Protein AF-A0A239C4S8-F1 (afdb_monomer)

pLDDT: mean 75.93, std 10.47, range [55.5, 95.19]

Organism: NCBI:txid1137994

Radius of gyration: 38.94 Å; Cα contacts (8 Å, |Δi|>4): 117; chains: 1; bounding box: 96×51×131 Å

Sequence (220 aa):
MLALIVWLLLRLFAGTQRHGPEITLSLVFVAAAVVLIMVVATLTIVLKRLGLVNEDEAMGLPRGSIRAVIALMLILLFFIAAVFLFNTTRRVPPTVDELRTLERIDAARLATIPTERIQRSVAVTGADGTTLYDVTLLPDPLENQAADDLAKQLVTVLGTLVTAVAAFYFGANSVSGALKSQAELRQQEKKSDKEHELKKEHELKARSVLGGDAAKQPLP

Secondary structure (DSSP, 8-state):
-HHHHHHHHHHHHHHGGGS-HHHHHHHHHHHHHHHHHHHHHHHHHHHHHTT---TTSGGGPPTTHHHHHHHHHHHHHHHHHHHHHHHHHSPPPPPGGGSEEEEEE-HHHHTTS-GGGEEEEEEEE-TTS-EEEEEEEPPPTHHHHHHHHHHHHHHHHHHHHHHHHHHHHHHHHHHHHHHHHHHHHHHHHHHHHHHHHHHHHHHHHHHHHHHTSTT-----

Structure (mmCIF, N/CA/C/O backbone):
data_AF-A0A239C4S8-F1
#
_entry.id   AF-A0A239C4S8-F1
#
loop_
_atom_site.group_PDB
_atom_site.id
_atom_site.type_symbol
_atom_site.label_atom_id
_atom_site.label_alt_id
_atom_site.label_comp_id
_atom_site.label_asym_id
_atom_site.label_entity_id
_atom_site.label_seq_id
_atom_site.pdbx_PDB_ins_code
_atom_site.Cartn_x
_atom_site.Cartn_y
_atom_site.Cartn_z
_atom_site.occupancy
_atom_site.B_iso_or_equiv
_atom_site.auth_seq_id
_atom_site.auth_comp_id
_atom_site.auth_asym_id
_atom_site.auth_atom_id
_atom_site.pdbx_PDB_model_num
ATOM 1 N N . MET A 1 1 ? 3.181 -26.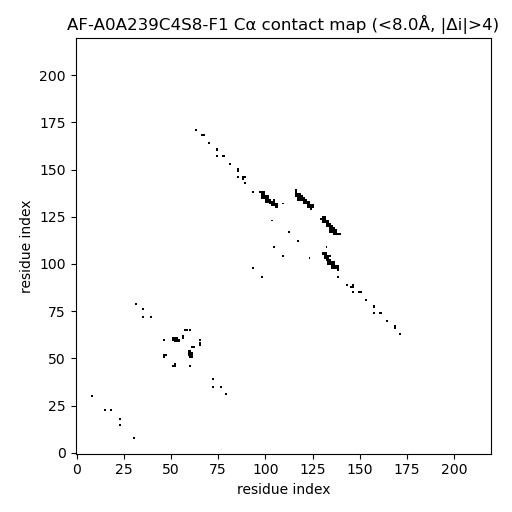519 11.907 1.00 62.12 1 MET A N 1
ATOM 2 C CA . MET A 1 1 ? 2.351 -26.104 10.753 1.00 62.12 1 MET A CA 1
ATOM 3 C C . MET A 1 1 ? 3.005 -24.959 9.977 1.00 62.12 1 MET A C 1
ATOM 5 O O . MET A 1 1 ? 3.371 -25.189 8.836 1.00 62.12 1 MET A O 1
ATOM 9 N N . LEU A 1 2 ? 3.270 -23.798 10.597 1.00 58.34 2 LEU A N 1
ATOM 10 C CA . LEU A 1 2 ? 3.948 -22.642 9.970 1.00 58.34 2 LEU A CA 1
ATOM 11 C C . LEU A 1 2 ? 5.269 -22.984 9.258 1.00 58.34 2 LEU A C 1
ATOM 13 O O . LEU A 1 2 ? 5.435 -22.643 8.098 1.00 58.34 2 LEU A O 1
ATOM 17 N N . ALA A 1 3 ? 6.167 -23.734 9.904 1.00 71.69 3 ALA A N 1
ATOM 18 C CA . ALA A 1 3 ? 7.443 -24.128 9.296 1.00 71.69 3 ALA A CA 1
ATOM 19 C C . ALA A 1 3 ? 7.278 -25.013 8.043 1.00 71.69 3 ALA A C 1
ATOM 21 O O . ALA A 1 3 ? 8.022 -24.872 7.082 1.00 71.69 3 ALA A O 1
ATOM 22 N N . LEU A 1 4 ? 6.268 -25.887 8.030 1.00 73.50 4 LEU A N 1
ATOM 23 C CA . LEU A 1 4 ? 5.986 -26.801 6.918 1.00 73.50 4 LEU A CA 1
ATOM 24 C C . LEU A 1 4 ? 5.387 -26.050 5.720 1.00 73.50 4 LEU A C 1
ATOM 26 O O . LEU A 1 4 ? 5.688 -26.358 4.573 1.00 73.50 4 LEU A O 1
ATOM 30 N N . ILE A 1 5 ? 4.602 -25.011 5.999 1.00 66.00 5 ILE A N 1
ATOM 31 C CA . ILE A 1 5 ? 4.034 -24.102 5.001 1.00 66.00 5 ILE A CA 1
ATOM 32 C C . ILE A 1 5 ? 5.108 -23.174 4.425 1.00 66.00 5 ILE A C 1
ATOM 34 O O . ILE A 1 5 ? 5.183 -23.015 3.212 1.00 66.00 5 ILE A O 1
ATOM 38 N N . VAL A 1 6 ? 5.949 -22.576 5.274 1.00 72.25 6 VAL A N 1
ATOM 39 C CA . VAL A 1 6 ? 7.076 -21.735 4.836 1.00 72.25 6 VAL A CA 1
ATOM 40 C C . VAL A 1 6 ? 8.030 -22.554 3.971 1.00 72.25 6 VAL A C 1
ATOM 42 O O . VAL A 1 6 ? 8.456 -22.099 2.914 1.00 72.25 6 VAL A O 1
ATOM 45 N N . TRP A 1 7 ? 8.294 -23.800 4.364 1.00 82.38 7 TRP A N 1
ATOM 46 C CA . TRP A 1 7 ? 9.069 -24.738 3.562 1.00 82.38 7 TRP A CA 1
ATOM 47 C C . TRP A 1 7 ? 8.396 -25.063 2.219 1.00 82.38 7 TRP A C 1
ATOM 49 O O . TRP A 1 7 ? 9.068 -25.058 1.190 1.00 82.38 7 TRP A O 1
ATOM 59 N N . LEU A 1 8 ? 7.075 -25.279 2.194 1.00 75.81 8 LEU A N 1
ATOM 60 C CA . LEU A 1 8 ? 6.311 -25.512 0.961 1.00 75.81 8 LEU A CA 1
ATOM 61 C C . LEU A 1 8 ? 6.370 -24.304 0.009 1.00 75.81 8 LEU A C 1
ATOM 63 O O . LEU A 1 8 ? 6.569 -24.484 -1.190 1.00 75.81 8 LEU A O 1
ATOM 67 N N . LEU A 1 9 ? 6.245 -23.086 0.542 1.00 67.56 9 LEU A N 1
ATOM 68 C CA . LEU A 1 9 ? 6.342 -21.838 -0.221 1.00 67.56 9 LEU A CA 1
ATOM 69 C C . LEU A 1 9 ? 7.737 -21.633 -0.806 1.00 67.56 9 LEU A C 1
ATOM 71 O O . LEU A 1 9 ? 7.859 -21.359 -1.996 1.00 67.56 9 LEU A O 1
ATOM 75 N N . LEU A 1 10 ? 8.784 -21.829 -0.002 1.00 76.31 10 LEU A N 1
ATOM 76 C CA . LEU A 1 10 ? 10.170 -21.751 -0.470 1.00 76.31 10 LEU A CA 1
ATOM 77 C C . LEU A 1 10 ? 10.458 -22.809 -1.541 1.00 76.31 10 LEU A C 1
ATOM 79 O O . LEU A 1 10 ? 11.132 -22.521 -2.528 1.00 76.31 10 LEU A O 1
ATOM 83 N N . ARG A 1 11 ? 9.904 -24.017 -1.392 1.00 79.94 11 ARG A N 1
ATOM 84 C CA . ARG A 1 11 ? 10.043 -25.098 -2.375 1.00 79.94 11 ARG A CA 1
ATOM 85 C C . ARG A 1 11 ? 9.315 -24.796 -3.687 1.00 79.94 11 ARG A C 1
ATOM 87 O O . ARG A 1 11 ? 9.863 -25.084 -4.748 1.00 79.94 11 ARG A O 1
ATOM 94 N N . LEU A 1 12 ? 8.120 -24.206 -3.629 1.00 69.88 12 LEU A N 1
ATOM 95 C CA . LEU A 1 12 ? 7.385 -23.738 -4.810 1.00 69.88 12 LEU A CA 1
ATOM 96 C C . LEU A 1 12 ? 8.157 -22.633 -5.540 1.00 69.88 12 LEU A C 1
ATOM 98 O O . LEU A 1 12 ? 8.326 -22.718 -6.752 1.00 69.88 12 LEU A O 1
ATOM 102 N N . PHE A 1 13 ? 8.703 -21.663 -4.800 1.00 67.56 13 PHE A N 1
ATOM 103 C CA . PHE A 1 13 ? 9.497 -20.563 -5.360 1.00 67.56 13 PHE A CA 1
ATOM 104 C C . PHE A 1 13 ? 10.814 -21.044 -5.993 1.00 67.56 13 PHE A C 1
ATOM 106 O O . PHE A 1 13 ? 11.231 -20.549 -7.041 1.00 67.56 13 PHE A O 1
ATOM 113 N N . ALA A 1 14 ? 11.458 -22.048 -5.391 1.00 70.75 14 ALA A N 1
ATOM 114 C CA . ALA A 1 14 ? 12.673 -22.659 -5.925 1.00 70.75 14 ALA A CA 1
ATOM 115 C C . ALA A 1 14 ? 12.423 -23.484 -7.206 1.00 70.75 14 ALA A C 1
ATOM 117 O O . ALA A 1 14 ? 13.313 -23.594 -8.047 1.00 70.75 14 ALA A O 1
ATOM 118 N N . GLY A 1 15 ? 11.218 -24.040 -7.386 1.00 66.38 15 GLY A N 1
ATOM 119 C CA . GLY A 1 15 ? 10.843 -24.825 -8.571 1.00 66.38 15 GLY A CA 1
ATOM 120 C C . GLY A 1 15 ? 10.552 -23.998 -9.831 1.00 66.38 15 GLY A C 1
ATOM 121 O O . GLY A 1 15 ? 10.533 -24.544 -10.934 1.00 66.38 15 GLY A O 1
ATOM 122 N N . THR A 1 16 ? 10.354 -22.684 -9.695 1.00 62.03 16 THR A N 1
ATOM 123 C CA . THR A 1 16 ? 9.919 -21.793 -10.787 1.00 62.03 16 THR A CA 1
ATOM 124 C C . THR A 1 16 ? 10.985 -21.460 -11.830 1.00 62.03 16 THR A C 1
ATOM 126 O O . THR A 1 16 ? 10.650 -20.967 -12.899 1.00 62.03 16 THR A O 1
ATOM 129 N N . GLN A 1 17 ? 12.253 -21.789 -11.583 1.00 60.28 17 GLN A N 1
ATOM 130 C CA . GLN A 1 17 ? 13.403 -21.402 -12.419 1.00 60.28 17 GLN A CA 1
ATOM 131 C C . GLN A 1 17 ? 13.472 -22.079 -13.811 1.00 60.28 17 GLN A C 1
ATOM 133 O O . GLN A 1 17 ? 14.463 -21.922 -14.515 1.00 60.28 17 GLN A O 1
ATOM 138 N N . ARG A 1 18 ? 12.470 -22.877 -14.215 1.00 62.00 18 ARG A N 1
ATOM 139 C CA . ARG A 1 18 ? 12.489 -23.664 -15.470 1.00 62.00 18 ARG A CA 1
ATOM 140 C C . ARG A 1 18 ? 11.343 -23.387 -16.449 1.00 62.00 18 ARG A C 1
ATOM 142 O O . ARG A 1 18 ? 11.294 -24.036 -17.488 1.00 62.00 18 ARG A O 1
ATOM 149 N N . HIS A 1 19 ? 10.431 -22.465 -16.145 1.00 58.19 19 HIS A N 1
ATOM 150 C CA . HIS A 1 19 ? 9.256 -22.202 -16.987 1.00 58.19 19 HIS A CA 1
ATOM 151 C C . HIS A 1 19 ? 9.315 -20.812 -17.631 1.00 58.19 19 HIS A C 1
ATOM 153 O O . HIS A 1 19 ? 10.027 -19.932 -17.152 1.00 58.19 19 HIS A O 1
ATOM 159 N N . GLY A 1 20 ? 8.570 -20.629 -18.728 1.00 70.00 20 GLY A N 1
ATOM 160 C CA . GLY A 1 20 ? 8.513 -19.367 -19.468 1.00 70.00 20 GLY A CA 1
ATOM 161 C C . GLY A 1 20 ? 8.064 -18.165 -18.613 1.00 70.00 20 GLY A C 1
ATOM 162 O O . GLY A 1 20 ? 7.434 -18.352 -17.560 1.00 70.00 20 GLY A O 1
ATOM 163 N N . PRO A 1 21 ? 8.374 -16.927 -19.049 1.00 67.62 21 PRO A N 1
ATOM 164 C CA . PRO A 1 21 ? 8.110 -15.708 -18.280 1.00 67.62 21 PRO A CA 1
ATOM 165 C C . PRO A 1 21 ? 6.638 -15.531 -17.879 1.00 67.62 21 PRO A C 1
ATOM 167 O O . PRO A 1 21 ? 6.365 -15.075 -16.768 1.00 67.62 21 PRO A O 1
ATOM 170 N N . GLU A 1 22 ? 5.681 -15.943 -18.721 1.00 67.19 22 GLU A N 1
ATOM 171 C CA . GLU A 1 22 ? 4.253 -15.733 -18.435 1.00 67.19 22 GLU A CA 1
ATOM 172 C C . GLU A 1 22 ? 3.743 -16.620 -17.286 1.00 67.19 22 GLU A C 1
ATOM 174 O O . GLU A 1 22 ? 2.984 -16.167 -16.426 1.00 67.19 22 GLU A O 1
ATOM 179 N N . ILE A 1 23 ? 4.202 -17.877 -17.224 1.00 73.50 23 ILE A N 1
ATOM 180 C CA . ILE A 1 23 ? 3.814 -18.832 -16.170 1.00 73.50 23 ILE A CA 1
ATOM 181 C C . ILE A 1 23 ? 4.375 -18.377 -14.825 1.00 73.50 23 ILE A C 1
ATOM 183 O O . ILE A 1 23 ? 3.683 -18.425 -13.807 1.00 73.50 23 ILE A O 1
ATOM 187 N N . THR A 1 24 ? 5.619 -17.897 -14.826 1.00 69.25 24 THR A N 1
ATOM 188 C CA . THR A 1 24 ? 6.280 -17.390 -13.621 1.00 69.25 24 THR A CA 1
ATOM 189 C C . THR A 1 24 ? 5.515 -16.200 -13.049 1.00 69.25 24 THR A C 1
ATOM 191 O O . THR A 1 24 ? 5.262 -16.152 -11.847 1.00 69.25 24 THR A O 1
ATOM 194 N N . LEU A 1 25 ? 5.063 -15.286 -13.910 1.00 66.62 25 LEU A N 1
ATOM 195 C CA . LEU A 1 25 ? 4.303 -14.108 -13.505 1.00 66.62 25 LEU A CA 1
ATOM 196 C C . LEU A 1 25 ? 2.951 -14.475 -12.872 1.00 66.62 25 LEU A C 1
ATOM 198 O O . LEU A 1 25 ? 2.627 -14.005 -11.779 1.00 66.62 25 LEU A O 1
ATOM 202 N N . SER A 1 26 ? 2.190 -15.369 -13.510 1.00 73.12 26 SER A N 1
ATOM 203 C CA . SER A 1 26 ? 0.905 -15.823 -12.966 1.00 73.12 26 SER A CA 1
ATOM 204 C C . SER A 1 26 ? 1.077 -16.602 -11.655 1.00 73.12 26 SER A C 1
ATOM 206 O O . SER A 1 26 ? 0.270 -16.450 -10.735 1.00 73.12 26 SER A O 1
ATOM 208 N N . LEU A 1 27 ? 2.138 -17.407 -11.532 1.00 69.19 27 LEU A N 1
ATOM 209 C CA . LEU A 1 27 ? 2.427 -18.166 -10.314 1.00 69.19 27 LEU A CA 1
ATOM 210 C C . LEU A 1 27 ? 2.839 -17.254 -9.153 1.00 69.19 27 LEU A C 1
ATOM 212 O O . LEU A 1 27 ? 2.398 -17.472 -8.026 1.00 69.19 27 LEU A O 1
ATOM 216 N N . VAL A 1 28 ? 3.642 -16.218 -9.417 1.00 70.00 28 VAL A N 1
ATOM 217 C CA . VAL A 1 28 ? 4.029 -15.216 -8.410 1.00 70.00 28 VAL A CA 1
ATOM 218 C C . VAL A 1 28 ? 2.792 -14.536 -7.826 1.00 70.00 28 VAL A C 1
ATOM 220 O O . VAL A 1 28 ? 2.722 -14.348 -6.612 1.00 70.00 28 VAL A O 1
ATOM 223 N N . PHE A 1 29 ? 1.785 -14.241 -8.650 1.00 67.94 29 PHE A N 1
ATOM 224 C CA . PHE A 1 29 ? 0.543 -13.621 -8.190 1.00 67.94 29 PHE A CA 1
ATOM 225 C C . PHE A 1 29 ? -0.251 -14.535 -7.246 1.00 67.94 29 PHE A C 1
ATOM 227 O O . PHE A 1 29 ? -0.668 -14.123 -6.161 1.00 67.94 29 PHE A O 1
ATOM 234 N N . VAL A 1 30 ? -0.403 -15.810 -7.618 1.00 72.25 30 VAL A N 1
ATOM 235 C CA . VAL A 1 30 ? -1.065 -16.818 -6.774 1.00 72.25 30 VAL A CA 1
ATOM 236 C C . VAL A 1 30 ? -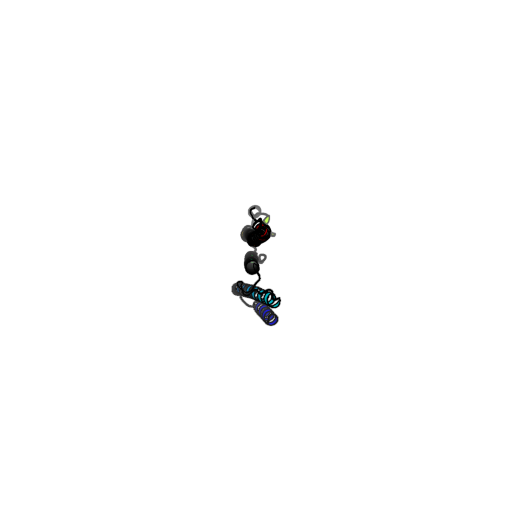0.283 -17.034 -5.476 1.00 72.25 30 VAL A C 1
ATOM 238 O O . VAL A 1 30 ? -0.871 -17.060 -4.394 1.00 72.25 30 VAL A O 1
ATOM 241 N N . ALA A 1 31 ? 1.045 -17.124 -5.555 1.00 68.75 31 ALA A N 1
ATOM 242 C CA . ALA A 1 31 ? 1.907 -17.264 -4.388 1.00 68.75 31 ALA A CA 1
ATOM 243 C C . ALA A 1 31 ? 1.785 -16.059 -3.442 1.00 68.75 31 ALA A C 1
ATOM 245 O O . ALA A 1 31 ? 1.695 -16.250 -2.231 1.00 68.75 31 ALA A O 1
ATOM 246 N N . ALA A 1 32 ? 1.715 -14.836 -3.973 1.00 66.75 32 ALA A N 1
ATOM 247 C CA . ALA A 1 32 ? 1.521 -13.617 -3.193 1.00 66.75 32 ALA A CA 1
ATOM 248 C C . ALA A 1 32 ? 0.148 -13.559 -2.500 1.00 66.75 32 ALA A C 1
ATOM 250 O O . ALA A 1 32 ? 0.051 -13.099 -1.361 1.00 66.75 32 ALA A O 1
ATOM 251 N N . ALA A 1 33 ? -0.909 -14.069 -3.137 1.00 67.81 33 ALA A N 1
ATOM 252 C CA . ALA A 1 33 ? -2.227 -14.181 -2.511 1.00 67.81 33 ALA A CA 1
ATOM 253 C C . ALA A 1 33 ? -2.235 -15.209 -1.362 1.00 67.81 33 ALA A C 1
ATOM 255 O O . ALA A 1 33 ? -2.760 -14.932 -0.283 1.00 67.81 33 ALA A O 1
ATOM 256 N N . VAL A 1 34 ? -1.601 -16.373 -1.555 1.00 74.88 34 VAL A N 1
ATOM 257 C CA . VAL A 1 34 ? -1.464 -17.420 -0.520 1.00 74.88 34 VAL A CA 1
ATOM 258 C C . VAL A 1 34 ? -0.618 -16.922 0.657 1.00 74.88 34 VAL A C 1
ATOM 260 O O . VAL A 1 34 ? -1.065 -16.991 1.802 1.00 74.88 34 VAL A O 1
ATOM 263 N N . VAL A 1 35 ? 0.559 -16.368 0.343 1.00 72.75 35 VAL A N 1
ATOM 264 C CA . VAL A 1 35 ? 1.179 -15.189 0.973 1.00 72.75 35 VAL A CA 1
ATOM 265 C C . VAL A 1 35 ? 0.369 -14.505 2.069 1.00 72.75 35 VAL A C 1
ATOM 267 O O . VAL A 1 35 ? 0.453 -14.761 3.273 1.00 72.75 35 VAL A O 1
ATOM 270 N N . LEU A 1 36 ? -0.452 -13.594 1.566 1.00 68.81 36 LEU A N 1
ATOM 271 C CA . LEU A 1 36 ? -1.304 -12.711 2.322 1.00 68.81 36 LEU A CA 1
ATOM 272 C C . LEU A 1 36 ? -2.245 -13.483 3.247 1.00 68.81 36 LEU A C 1
ATOM 274 O O . LEU A 1 36 ? -2.245 -13.220 4.448 1.00 68.81 36 LEU A O 1
ATOM 278 N N . ILE A 1 37 ? -2.990 -14.460 2.717 1.00 71.94 37 ILE A N 1
ATOM 279 C CA . ILE A 1 37 ? -3.952 -15.266 3.491 1.00 71.94 37 ILE A CA 1
ATOM 280 C C . ILE A 1 37 ? -3.261 -15.957 4.678 1.00 71.94 37 ILE A C 1
ATOM 282 O O . ILE A 1 37 ? -3.819 -16.011 5.775 1.00 71.94 37 ILE A O 1
ATOM 286 N N . MET A 1 38 ? -2.026 -16.432 4.503 1.00 70.25 38 MET A N 1
ATOM 287 C CA . MET A 1 38 ? -1.241 -17.044 5.580 1.00 70.25 38 MET A CA 1
ATOM 288 C C . MET A 1 38 ? -0.866 -16.058 6.682 1.00 70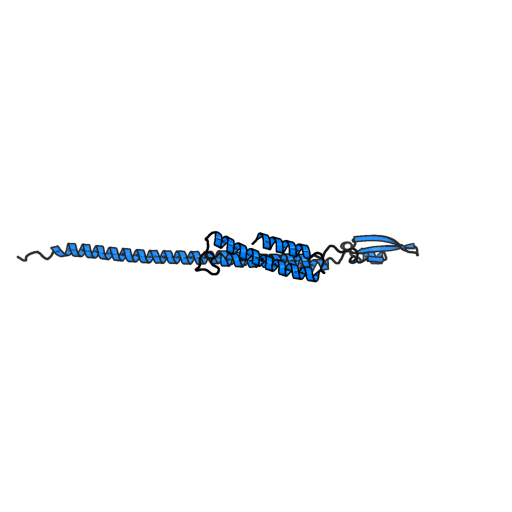.25 38 MET A C 1
ATOM 290 O O . MET A 1 38 ? -0.942 -16.399 7.867 1.00 70.25 38 MET A O 1
ATOM 294 N N . VAL A 1 39 ? -0.472 -14.839 6.312 1.00 73.88 39 VAL A N 1
ATOM 295 C CA . VAL A 1 39 ? -0.170 -13.775 7.279 1.00 73.88 39 VAL A CA 1
ATOM 296 C C . VAL A 1 39 ? -1.422 -13.435 8.087 1.00 73.88 39 VAL A C 1
ATOM 298 O O . VAL A 1 39 ? -1.348 -13.373 9.316 1.00 73.88 39 VAL A O 1
ATOM 301 N N . VAL A 1 40 ? -2.580 -13.314 7.424 1.00 69.06 40 VAL A N 1
ATOM 302 C CA . VAL A 1 40 ? -3.881 -13.093 8.077 1.00 69.06 40 VAL A CA 1
ATOM 303 C C . VAL A 1 40 ? -4.176 -14.186 9.096 1.00 69.06 40 VAL A C 1
ATOM 305 O O . VAL A 1 40 ? -4.387 -13.897 10.273 1.00 69.06 40 VAL A O 1
ATOM 308 N N . ALA A 1 41 ? -4.144 -15.443 8.647 1.00 73.31 41 ALA A N 1
ATOM 309 C CA . ALA A 1 41 ? -4.469 -16.595 9.472 1.00 73.31 41 ALA A CA 1
ATOM 310 C C . ALA A 1 41 ? -3.546 -16.674 10.697 1.00 73.31 41 ALA A C 1
ATOM 312 O O . ALA A 1 41 ? -4.006 -16.881 11.823 1.00 73.31 41 ALA A O 1
ATOM 313 N N . THR A 1 42 ? -2.248 -16.437 10.492 1.00 74.69 42 THR A N 1
ATOM 314 C CA . THR A 1 42 ? -1.250 -16.424 11.566 1.00 74.69 42 THR A CA 1
ATOM 315 C C . THR A 1 42 ? -1.542 -15.331 12.587 1.00 74.69 42 THR A C 1
ATOM 317 O O . THR A 1 42 ? -1.528 -15.604 13.786 1.00 74.69 42 THR A O 1
ATOM 320 N N . LEU A 1 43 ? -1.866 -14.119 12.134 1.00 69.69 43 LEU A N 1
ATOM 321 C CA . LEU A 1 43 ? -2.199 -13.003 13.016 1.00 69.69 43 LEU A CA 1
ATOM 322 C C . LEU A 1 43 ? -3.429 -13.315 13.881 1.00 69.69 43 LEU A C 1
ATOM 324 O O . LEU A 1 43 ? -3.385 -13.122 15.096 1.00 69.69 43 LEU A O 1
ATOM 328 N N . THR A 1 44 ? -4.491 -13.880 13.295 1.00 71.38 44 THR A N 1
ATOM 329 C CA . THR A 1 44 ? -5.671 -14.335 14.054 1.00 71.38 44 THR A CA 1
ATOM 330 C C . THR A 1 44 ? -5.335 -15.420 15.078 1.00 71.38 44 THR A C 1
ATOM 332 O O . THR A 1 44 ? -5.839 -15.382 16.199 1.00 71.38 44 THR A O 1
ATOM 335 N N . ILE A 1 45 ? -4.451 -16.368 14.745 1.00 78.06 45 ILE A N 1
ATOM 336 C CA . ILE A 1 45 ? -4.017 -17.417 15.682 1.00 78.06 45 ILE A CA 1
ATOM 337 C C . ILE A 1 45 ? -3.232 -16.816 16.854 1.00 78.06 45 ILE A C 1
ATOM 339 O O . ILE A 1 45 ? -3.451 -17.212 18.001 1.00 78.06 45 ILE A O 1
ATOM 343 N N . VAL A 1 46 ? -2.334 -15.864 16.586 1.00 77.69 46 VAL A N 1
ATOM 344 C CA . VAL A 1 46 ? -1.556 -15.169 17.623 1.00 77.69 46 VAL A CA 1
ATOM 345 C C . VAL A 1 46 ? -2.483 -14.381 18.550 1.00 77.69 46 VAL A C 1
ATOM 347 O O . VAL A 1 46 ? -2.379 -14.519 19.765 1.00 77.69 46 VAL A O 1
ATOM 350 N N . LEU A 1 47 ? -3.441 -13.632 18.000 1.00 67.38 47 LEU A N 1
ATOM 351 C CA . LEU A 1 47 ? -4.427 -12.877 18.784 1.00 67.38 47 LEU A CA 1
ATOM 352 C C . LEU A 1 47 ? -5.291 -13.798 19.658 1.00 67.38 47 LEU A C 1
ATOM 354 O O . LEU A 1 47 ? -5.518 -13.499 20.831 1.00 67.38 47 LEU A O 1
ATOM 358 N N . LYS A 1 48 ? -5.674 -14.969 19.132 1.00 72.19 48 LYS A N 1
ATOM 359 C CA . LYS A 1 48 ? -6.369 -16.012 19.898 1.00 72.19 48 LYS A CA 1
ATOM 360 C C . LYS A 1 48 ? -5.526 -16.580 21.033 1.00 72.19 48 LYS A C 1
ATOM 362 O O . LYS A 1 48 ? -6.028 -16.766 22.136 1.00 72.19 48 LYS A O 1
ATOM 367 N N . ARG A 1 49 ? -4.239 -16.830 20.788 1.00 78.69 49 ARG A N 1
ATOM 368 C CA . ARG A 1 49 ? -3.289 -17.296 21.811 1.00 78.69 49 ARG A CA 1
ATOM 369 C C . ARG A 1 49 ? -3.061 -16.277 22.923 1.00 78.69 49 ARG A C 1
ATOM 371 O O . ARG A 1 49 ? -2.821 -16.684 24.052 1.00 78.69 49 ARG A O 1
ATOM 378 N N . LEU A 1 50 ? -3.142 -14.987 22.609 1.00 80.81 50 LEU A N 1
ATOM 379 C CA . LEU A 1 50 ? -3.001 -13.903 23.582 1.00 80.81 50 LEU A CA 1
ATOM 380 C C . LEU A 1 50 ? -4.263 -13.688 24.433 1.00 80.81 50 LEU A C 1
ATOM 382 O O . LEU A 1 50 ? -4.249 -12.835 25.314 1.00 80.81 50 LEU A O 1
ATOM 386 N N . GLY A 1 51 ? -5.347 -14.437 24.187 1.00 72.00 51 GLY A N 1
ATOM 387 C CA . GLY A 1 51 ? -6.584 -14.329 24.964 1.00 72.00 51 GLY A CA 1
ATOM 388 C C . GLY A 1 51 ? -7.318 -13.00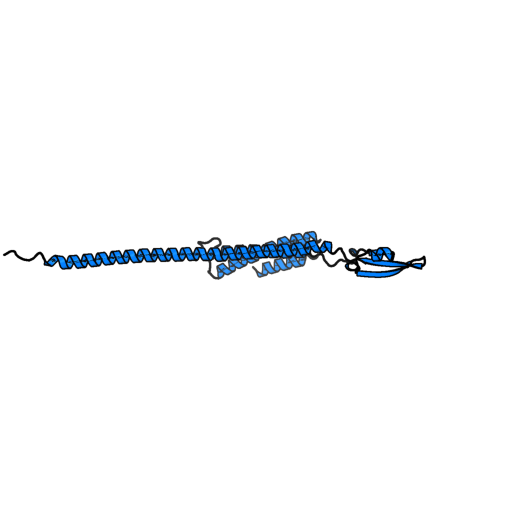1 24.771 1.00 72.00 51 GLY A C 1
ATOM 389 O O . GLY A 1 51 ? -8.236 -12.694 25.519 1.00 72.00 51 GLY A O 1
ATOM 390 N N . LEU A 1 52 ? -6.949 -12.219 23.753 1.00 69.00 52 LEU A N 1
ATOM 391 C CA . LEU A 1 52 ? -7.587 -10.945 23.410 1.00 69.00 52 LEU A CA 1
ATOM 392 C C . LEU A 1 52 ? -8.874 -11.155 22.597 1.00 69.00 52 LEU A C 1
ATOM 394 O O . LEU A 1 52 ? -9.293 -10.267 21.861 1.00 69.00 52 LEU A O 1
ATOM 398 N N . VAL A 1 53 ? -9.464 -12.350 22.666 1.00 65.31 53 VAL A N 1
ATOM 399 C CA . VAL A 1 53 ? -10.589 -12.729 21.818 1.00 65.31 53 VAL A CA 1
ATOM 400 C C . VAL A 1 53 ? -11.904 -12.410 22.506 1.00 65.31 53 VAL A C 1
ATOM 402 O O . VAL A 1 53 ? -12.169 -12.924 23.586 1.00 65.31 53 VAL A O 1
ATOM 405 N N . ASN A 1 54 ? -12.726 -11.588 21.856 1.00 68.06 54 ASN A N 1
ATOM 406 C CA . ASN A 1 54 ? -14.093 -11.300 22.284 1.00 68.06 54 ASN A CA 1
ATOM 407 C C . ASN A 1 54 ? -15.060 -11.989 21.325 1.00 68.06 54 ASN A C 1
ATOM 409 O O . ASN A 1 54 ? -15.170 -11.573 20.176 1.00 68.06 54 ASN A O 1
ATOM 413 N N . GLU A 1 55 ? -15.762 -13.022 21.792 1.00 69.69 55 GLU A N 1
ATOM 414 C CA . GLU A 1 55 ? -16.703 -13.810 20.975 1.00 69.69 55 GLU A CA 1
ATOM 415 C C . GLU A 1 55 ? -17.890 -12.984 20.444 1.00 69.69 55 GLU A C 1
ATOM 417 O O . GLU A 1 55 ? -18.474 -13.334 19.422 1.00 69.69 55 GLU A O 1
ATOM 422 N N . ASP A 1 56 ? -18.182 -11.844 21.077 1.00 69.75 56 ASP A N 1
ATOM 423 C CA . ASP A 1 56 ? -19.264 -10.926 20.699 1.00 69.75 56 ASP A CA 1
ATOM 424 C C . ASP A 1 56 ? -18.942 -10.025 19.483 1.00 69.75 56 ASP A C 1
ATOM 426 O O . ASP A 1 56 ? -19.789 -9.249 19.036 1.00 69.75 56 ASP A O 1
ATOM 430 N N . GLU A 1 57 ? -17.723 -10.087 18.938 1.00 66.25 57 GLU A N 1
ATOM 431 C CA . GLU A 1 57 ? -17.264 -9.280 17.796 1.00 66.25 57 GLU A CA 1
ATOM 432 C C . GLU A 1 57 ? -16.924 -10.167 16.580 1.00 66.25 57 GLU A C 1
ATOM 434 O O . GLU A 1 57 ? -16.511 -11.322 16.713 1.00 66.25 57 GLU A O 1
ATOM 439 N N . ALA A 1 58 ? -17.050 -9.636 15.355 1.00 62.62 58 ALA A N 1
ATOM 440 C CA . ALA A 1 58 ? -16.764 -10.409 14.141 1.00 62.62 58 ALA A CA 1
ATOM 441 C C . ALA A 1 58 ? -15.308 -10.936 14.130 1.00 62.62 58 ALA A C 1
ATOM 443 O O . ALA A 1 58 ? -14.364 -10.203 14.386 1.00 62.62 58 ALA A O 1
ATOM 444 N N . MET A 1 59 ? -15.096 -12.222 13.839 1.00 59.28 59 MET A N 1
ATOM 445 C CA . MET A 1 59 ? -13.781 -12.892 13.942 1.00 59.28 59 MET A CA 1
ATOM 446 C C . MET A 1 59 ? -13.150 -12.954 15.346 1.00 59.28 59 MET A C 1
ATOM 448 O O . MET A 1 59 ? -11.989 -13.349 15.467 1.00 59.28 59 MET A O 1
ATOM 452 N N . GLY A 1 60 ? -13.885 -12.625 16.408 1.00 61.47 60 GLY A N 1
ATOM 453 C CA . GLY A 1 60 ? -13.399 -12.807 17.767 1.00 61.47 60 GLY A CA 1
ATOM 454 C C . GLY A 1 60 ? -12.303 -11.823 18.172 1.00 61.47 60 GLY A C 1
ATOM 455 O O . GLY A 1 60 ? -11.492 -12.159 19.013 1.00 61.47 60 GLY A O 1
ATOM 456 N N . LEU A 1 61 ? -12.177 -10.649 17.558 1.00 67.19 61 LEU A N 1
ATOM 457 C CA . LEU A 1 61 ? -11.100 -9.695 17.870 1.00 67.19 61 LEU A CA 1
ATOM 458 C C . LEU A 1 61 ? -11.624 -8.524 18.727 1.00 67.19 61 LEU A C 1
ATOM 460 O O . LEU A 1 61 ? -12.823 -8.254 18.699 1.00 67.19 61 LEU A O 1
ATOM 464 N N . PRO A 1 62 ? -10.770 -7.794 19.477 1.00 63.66 62 PRO A N 1
ATOM 465 C CA . PRO A 1 62 ? -11.208 -6.638 20.260 1.00 63.66 62 PRO A CA 1
ATOM 466 C C . PRO A 1 62 ? -11.913 -5.580 19.401 1.00 63.66 62 PRO A C 1
ATOM 468 O O . PRO A 1 62 ? -11.603 -5.422 18.214 1.00 63.66 62 PRO A O 1
ATOM 471 N N . ARG A 1 63 ? -12.817 -4.804 20.022 1.00 66.94 63 ARG A N 1
ATOM 472 C CA . ARG A 1 63 ? -13.539 -3.708 19.355 1.00 66.94 63 ARG A CA 1
ATOM 473 C C . ARG A 1 63 ? -12.565 -2.810 18.592 1.00 66.94 63 ARG A C 1
ATOM 475 O O . ARG A 1 63 ? -11.677 -2.206 19.185 1.00 66.94 63 ARG A O 1
ATOM 482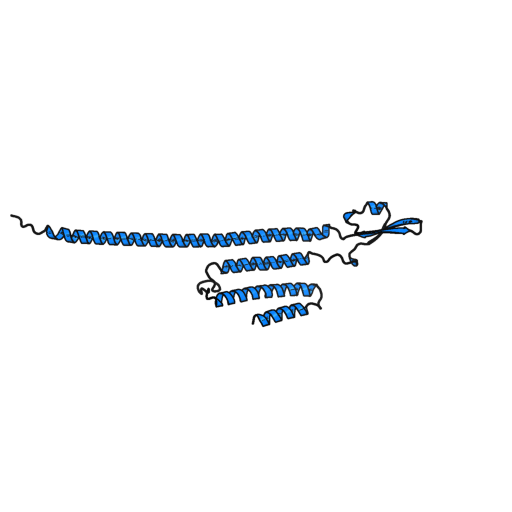 N N . GLY A 1 64 ? -12.742 -2.716 17.273 1.00 66.94 64 GLY A N 1
ATOM 483 C CA . GLY A 1 64 ? -11.914 -1.886 16.385 1.00 66.94 64 GLY A CA 1
ATOM 484 C C . GLY A 1 64 ? -10.709 -2.592 15.750 1.00 66.94 64 GLY A C 1
ATOM 485 O O . GLY A 1 64 ? -10.246 -2.149 14.696 1.00 66.94 64 GLY A O 1
ATOM 486 N N . SER A 1 65 ? -10.253 -3.730 16.283 1.00 68.31 65 SER A N 1
ATOM 487 C CA . SER A 1 65 ? -9.121 -4.481 15.723 1.00 68.31 65 SER A CA 1
ATOM 488 C C . SER A 1 65 ? -9.425 -5.055 14.340 1.00 68.31 65 SER A C 1
ATOM 490 O O . SER A 1 65 ? -8.558 -5.029 13.478 1.00 68.31 65 SER A O 1
ATOM 492 N N . ILE A 1 66 ? -10.661 -5.484 14.069 1.00 73.81 66 ILE A N 1
ATOM 493 C CA . ILE A 1 66 ? -11.072 -6.030 12.757 1.00 73.81 66 ILE A CA 1
ATOM 494 C C . ILE A 1 66 ? -10.923 -4.982 11.658 1.00 73.81 66 ILE A C 1
ATOM 496 O O . ILE A 1 66 ? -10.391 -5.262 10.590 1.00 73.81 66 ILE A O 1
ATOM 500 N N . ARG A 1 67 ? -11.351 -3.746 11.933 1.00 71.00 67 ARG A N 1
ATOM 501 C CA . ARG A 1 67 ? -11.205 -2.619 11.004 1.00 71.00 67 ARG A CA 1
ATOM 502 C C . ARG A 1 67 ? -9.748 -2.308 10.725 1.00 71.00 67 ARG A C 1
ATOM 504 O O . ARG A 1 67 ? -9.388 -2.140 9.567 1.00 71.00 67 ARG A O 1
ATOM 511 N N . ALA A 1 68 ? -8.930 -2.247 11.774 1.00 73.06 68 ALA A N 1
ATOM 512 C CA . ALA A 1 68 ? -7.501 -1.999 11.639 1.00 73.06 68 ALA A CA 1
ATOM 513 C C . ALA A 1 68 ? -6.822 -3.117 10.836 1.00 73.06 68 ALA A C 1
ATOM 515 O O . ALA A 1 68 ? -6.027 -2.842 9.947 1.00 73.06 68 ALA A O 1
ATOM 516 N N . VAL A 1 69 ? -7.193 -4.370 11.097 1.00 73.50 69 VAL A N 1
ATOM 517 C CA . VAL A 1 69 ? -6.660 -5.558 10.425 1.00 73.50 69 VAL A CA 1
ATOM 518 C C . VAL A 1 69 ? -7.074 -5.606 8.949 1.00 73.50 69 VAL A C 1
ATOM 520 O O . VAL A 1 69 ? -6.215 -5.815 8.098 1.00 73.50 69 VAL A O 1
ATOM 523 N N . ILE A 1 70 ? -8.340 -5.337 8.612 1.00 73.62 70 ILE A N 1
ATOM 524 C CA . ILE A 1 70 ? -8.805 -5.263 7.214 1.00 73.62 70 ILE A CA 1
ATOM 525 C C . ILE A 1 70 ? -8.138 -4.093 6.480 1.00 73.62 70 ILE A C 1
ATOM 527 O O . ILE A 1 70 ? -7.676 -4.257 5.354 1.00 73.62 70 ILE A O 1
ATOM 531 N N . ALA A 1 71 ? -8.034 -2.925 7.116 1.00 74.75 71 ALA A N 1
ATOM 532 C CA . ALA A 1 71 ? -7.349 -1.771 6.541 1.00 74.75 71 ALA A CA 1
ATOM 533 C C . ALA A 1 71 ? -5.861 -2.057 6.281 1.00 74.75 71 ALA A C 1
ATOM 535 O O . ALA A 1 71 ? -5.351 -1.753 5.204 1.00 74.75 71 ALA A O 1
ATOM 536 N N . LEU A 1 72 ? -5.183 -2.708 7.231 1.00 71.25 72 LEU A N 1
ATOM 537 C CA . LEU A 1 72 ? -3.797 -3.148 7.085 1.00 71.25 72 LEU A CA 1
ATOM 538 C C . LEU A 1 72 ? -3.650 -4.164 5.939 1.00 71.25 72 LEU A C 1
ATOM 540 O O . LEU A 1 72 ? -2.692 -4.081 5.176 1.00 71.25 72 LEU A O 1
ATOM 544 N N . MET A 1 73 ? -4.606 -5.085 5.770 1.00 72.75 73 MET A N 1
ATOM 545 C CA . MET A 1 73 ? -4.612 -6.038 4.652 1.00 72.75 73 MET A CA 1
ATOM 546 C C . MET A 1 73 ? -4.816 -5.368 3.302 1.00 72.75 73 MET A C 1
ATOM 548 O O . MET A 1 73 ? -4.147 -5.747 2.348 1.00 72.75 73 MET A O 1
ATOM 552 N N . LEU A 1 74 ? -5.711 -4.383 3.209 1.00 72.31 74 LEU A N 1
ATOM 553 C CA . LEU A 1 74 ? -5.931 -3.635 1.972 1.00 72.31 74 LEU A CA 1
ATOM 554 C C . LEU A 1 74 ? -4.694 -2.817 1.596 1.00 72.31 74 LEU A C 1
ATOM 556 O O . LEU A 1 74 ? -4.302 -2.830 0.432 1.00 72.31 74 LEU A O 1
ATOM 560 N N . ILE A 1 75 ? -4.031 -2.188 2.573 1.00 76.62 75 ILE A N 1
ATOM 561 C CA . ILE A 1 75 ? -2.740 -1.517 2.357 1.00 76.62 75 ILE A CA 1
ATOM 562 C C . ILE A 1 75 ? -1.681 -2.518 1.892 1.00 76.62 75 ILE A C 1
ATOM 564 O O . ILE A 1 75 ? -0.983 -2.247 0.919 1.00 76.62 75 ILE A O 1
ATOM 568 N N . LEU A 1 76 ? -1.567 -3.679 2.539 1.00 75.19 76 LEU A N 1
ATOM 569 C CA . LEU A 1 76 ? -0.567 -4.688 2.189 1.00 75.19 76 LEU A CA 1
ATOM 570 C C . LEU A 1 76 ? -0.811 -5.294 0.798 1.00 75.19 76 LEU A C 1
ATOM 572 O O . LEU A 1 76 ? 0.126 -5.402 0.012 1.00 75.19 76 LEU A O 1
ATOM 576 N N . LEU A 1 77 ? -2.056 -5.652 0.470 1.00 68.75 77 LEU A N 1
ATOM 577 C CA . LEU A 1 77 ? -2.441 -6.158 -0.851 1.00 68.75 77 LEU A CA 1
ATOM 578 C C . LEU A 1 77 ? -2.161 -5.107 -1.931 1.00 68.75 77 LEU A C 1
ATOM 580 O O . LEU A 1 77 ? -1.554 -5.425 -2.953 1.00 68.75 77 LEU A O 1
ATOM 584 N N . PHE A 1 78 ? -2.554 -3.854 -1.686 1.00 72.50 78 PHE A N 1
ATOM 585 C CA . PHE A 1 78 ? -2.293 -2.757 -2.611 1.00 72.50 78 PHE A CA 1
ATOM 586 C C . PHE A 1 78 ? -0.791 -2.515 -2.793 1.00 72.50 78 PHE A C 1
ATOM 588 O O . PHE A 1 78 ? -0.328 -2.351 -3.916 1.00 72.50 78 PHE A O 1
ATOM 595 N N . PHE A 1 79 ? -0.012 -2.560 -1.712 1.00 76.25 79 PHE A N 1
ATOM 596 C CA . PHE A 1 79 ? 1.440 -2.411 -1.754 1.00 76.25 79 PHE A CA 1
ATOM 597 C C . PHE A 1 79 ? 2.114 -3.528 -2.558 1.00 76.25 79 PHE A C 1
ATOM 599 O O . PHE A 1 79 ? 2.961 -3.248 -3.402 1.00 76.25 79 PHE A O 1
ATOM 606 N N . ILE A 1 80 ? 1.713 -4.785 -2.355 1.00 71.88 80 ILE A N 1
ATOM 607 C CA . ILE A 1 80 ? 2.236 -5.919 -3.129 1.00 71.88 80 ILE A CA 1
ATOM 608 C C . ILE A 1 80 ? 1.880 -5.763 -4.614 1.00 71.88 80 ILE A C 1
ATOM 610 O O . ILE A 1 80 ? 2.750 -5.947 -5.464 1.00 71.88 80 ILE A O 1
ATOM 614 N N . ALA A 1 81 ? 0.642 -5.371 -4.933 1.00 67.81 81 ALA A N 1
ATOM 615 C CA . ALA A 1 81 ? 0.222 -5.101 -6.306 1.00 67.81 81 ALA A CA 1
ATOM 616 C C . ALA A 1 81 ? 1.011 -3.939 -6.934 1.00 67.81 81 ALA A C 1
ATOM 618 O O . ALA A 1 81 ? 1.427 -4.040 -8.084 1.00 67.81 81 ALA A O 1
ATOM 619 N N . ALA A 1 82 ? 1.277 -2.872 -6.175 1.00 74.00 82 ALA A N 1
ATOM 620 C CA . ALA A 1 82 ? 2.070 -1.728 -6.610 1.00 74.00 82 ALA A CA 1
ATOM 621 C C . ALA A 1 82 ? 3.528 -2.115 -6.898 1.00 74.00 82 ALA A C 1
ATOM 623 O O . ALA A 1 82 ? 4.049 -1.788 -7.960 1.00 74.00 82 ALA A O 1
ATOM 624 N N . VAL A 1 83 ? 4.178 -2.853 -5.990 1.00 73.38 83 VAL A N 1
ATOM 625 C CA . VAL A 1 83 ? 5.550 -3.357 -6.180 1.00 73.38 83 VAL A CA 1
ATOM 626 C C . VAL A 1 83 ? 5.624 -4.289 -7.383 1.00 73.38 83 VAL A C 1
ATOM 628 O O . VAL A 1 83 ? 6.556 -4.196 -8.178 1.00 73.38 83 VAL A O 1
ATOM 631 N N . PHE A 1 84 ? 4.638 -5.172 -7.536 1.00 70.12 84 PHE A N 1
ATOM 632 C CA . PHE A 1 84 ? 4.544 -6.055 -8.689 1.00 70.12 84 PHE A CA 1
ATOM 633 C C . PHE A 1 84 ? 4.423 -5.256 -9.987 1.00 70.12 84 PHE A C 1
ATOM 635 O O . PHE A 1 84 ? 5.253 -5.422 -10.873 1.00 70.12 84 PHE A O 1
ATOM 642 N N . LEU A 1 85 ? 3.455 -4.343 -10.072 1.00 68.38 85 LEU A N 1
ATOM 643 C CA . LEU A 1 85 ? 3.202 -3.547 -11.270 1.00 68.38 85 LEU A CA 1
ATOM 644 C C . LEU A 1 85 ? 4.396 -2.643 -11.618 1.00 68.38 85 LEU A C 1
ATOM 646 O O . LEU A 1 85 ? 4.746 -2.457 -12.781 1.00 68.38 85 LEU A O 1
ATOM 650 N N . PHE A 1 86 ? 5.077 -2.117 -10.604 1.00 70.94 86 PHE A N 1
ATOM 651 C CA . PHE A 1 86 ? 6.309 -1.365 -10.784 1.00 70.94 86 PHE A CA 1
ATOM 652 C C . PHE A 1 86 ? 7.445 -2.242 -11.323 1.00 70.94 86 PHE A C 1
ATOM 654 O O . PHE A 1 86 ? 8.122 -1.848 -12.269 1.00 70.94 86 PHE A O 1
ATOM 661 N N . ASN A 1 87 ? 7.621 -3.452 -10.785 1.00 67.31 87 ASN A N 1
ATOM 662 C CA . ASN A 1 87 ? 8.616 -4.404 -11.282 1.00 67.31 87 ASN A CA 1
ATOM 663 C C . ASN A 1 87 ? 8.294 -4.923 -12.690 1.00 67.31 87 ASN A C 1
ATOM 665 O O . ASN A 1 87 ? 9.224 -5.179 -13.444 1.00 67.31 87 ASN A O 1
ATOM 669 N N . THR A 1 88 ? 7.020 -5.051 -13.074 1.00 63.28 88 THR A N 1
ATOM 670 C CA . THR A 1 88 ? 6.648 -5.423 -14.451 1.00 63.28 88 THR A CA 1
ATOM 671 C C . THR A 1 88 ? 6.865 -4.288 -15.443 1.00 63.28 88 THR A C 1
ATOM 673 O O . THR A 1 88 ? 7.053 -4.545 -16.627 1.00 63.28 88 THR A O 1
ATOM 676 N N . THR A 1 89 ? 6.827 -3.038 -14.977 1.00 66.31 89 THR A N 1
ATOM 677 C CA . THR A 1 89 ? 7.000 -1.864 -15.846 1.00 66.31 89 THR A CA 1
ATOM 678 C C . THR A 1 89 ? 8.459 -1.412 -15.917 1.00 66.31 89 THR A C 1
ATOM 680 O O . THR A 1 89 ? 8.881 -0.844 -16.921 1.00 66.31 89 THR A O 1
ATOM 683 N N . ARG A 1 90 ? 9.272 -1.725 -14.900 1.00 64.75 90 ARG A N 1
ATOM 684 C CA . ARG A 1 90 ? 10.731 -1.634 -14.992 1.00 64.75 90 ARG A CA 1
ATOM 685 C C . ARG A 1 90 ? 11.238 -2.690 -15.970 1.00 64.75 90 ARG A C 1
ATOM 687 O O . ARG A 1 90 ? 11.459 -3.838 -15.592 1.00 64.75 90 ARG A O 1
ATOM 694 N N . ARG A 1 91 ? 11.436 -2.302 -17.231 1.00 58.91 91 ARG A N 1
ATOM 695 C CA . ARG A 1 91 ? 12.139 -3.155 -18.192 1.00 58.91 91 ARG A CA 1
ATOM 696 C C . ARG A 1 91 ? 13.555 -3.441 -17.682 1.00 58.91 91 ARG A C 1
ATOM 698 O O . ARG A 1 91 ? 14.223 -2.573 -17.116 1.00 58.91 91 ARG A O 1
ATOM 705 N N . VAL A 1 92 ? 13.983 -4.688 -17.870 1.00 55.66 92 VAL A N 1
ATOM 706 C CA . VAL A 1 92 ? 15.382 -5.122 -17.736 1.00 55.66 92 VAL A CA 1
ATOM 707 C C . VAL A 1 92 ? 16.247 -4.178 -18.589 1.00 55.66 92 VAL A C 1
ATOM 709 O O . VAL A 1 92 ? 15.762 -3.737 -19.632 1.00 55.66 92 VAL A O 1
ATOM 712 N N . PRO A 1 93 ? 17.482 -3.819 -18.173 1.00 57.56 93 PRO A N 1
ATOM 713 C CA . PRO A 1 93 ? 18.378 -3.024 -19.010 1.00 57.56 93 PRO A CA 1
ATOM 714 C C . PRO A 1 93 ? 18.394 -3.584 -20.435 1.00 57.56 93 PRO A C 1
ATOM 716 O O . PRO A 1 93 ? 18.442 -4.814 -20.558 1.00 57.56 93 PRO A O 1
ATOM 719 N N . PRO A 1 94 ? 18.334 -2.730 -21.475 1.00 56.28 94 PRO A N 1
ATOM 720 C CA . PRO A 1 94 ? 18.259 -3.199 -22.850 1.00 56.28 94 PRO A CA 1
ATOM 721 C C . PRO A 1 94 ? 19.377 -4.207 -23.075 1.00 56.28 94 PRO A C 1
ATOM 723 O O . PRO A 1 94 ? 20.557 -3.927 -22.836 1.00 56.28 94 PRO A O 1
ATOM 726 N N . THR A 1 95 ? 18.985 -5.417 -23.458 1.00 56.66 95 THR A N 1
ATOM 727 C CA . THR A 1 95 ? 19.955 -6.408 -23.913 1.00 56.66 95 THR A CA 1
ATOM 728 C C . THR A 1 95 ? 20.547 -5.906 -25.225 1.00 56.66 95 THR A C 1
ATOM 730 O O . THR A 1 95 ? 19.952 -5.072 -25.906 1.00 56.66 95 THR A O 1
ATOM 733 N N . VAL A 1 96 ? 21.752 -6.361 -25.573 1.00 58.09 96 VAL A N 1
ATOM 734 C CA . VAL A 1 96 ? 22.485 -5.855 -26.748 1.00 58.09 96 VAL A CA 1
ATOM 735 C C . VAL A 1 96 ? 21.657 -5.964 -28.046 1.00 58.09 96 VAL A C 1
ATOM 737 O O . VAL A 1 96 ? 21.847 -5.152 -28.943 1.00 58.09 96 VAL A O 1
ATOM 740 N N . ASP A 1 97 ? 20.680 -6.877 -28.092 1.00 55.81 97 ASP A N 1
ATOM 741 C CA . ASP A 1 97 ? 19.735 -7.071 -29.203 1.00 55.81 97 ASP A CA 1
ATOM 742 C C . ASP A 1 97 ? 18.627 -5.999 -29.323 1.00 55.81 97 ASP A C 1
ATOM 744 O O . ASP A 1 97 ? 18.039 -5.853 -30.392 1.00 55.81 97 ASP A O 1
ATOM 748 N N . GLU A 1 98 ? 18.333 -5.225 -28.271 1.00 60.34 98 GLU A N 1
ATOM 749 C CA . GLU A 1 98 ? 17.359 -4.113 -28.312 1.00 60.34 98 GLU A CA 1
ATOM 750 C C . GLU A 1 98 ? 18.008 -2.763 -28.645 1.00 60.34 98 GLU A C 1
ATOM 752 O O . GLU A 1 98 ? 17.318 -1.772 -28.905 1.00 60.34 98 GLU A O 1
ATOM 757 N N . LEU A 1 99 ? 19.342 -2.700 -28.646 1.00 69.06 99 LEU A N 1
ATOM 758 C CA . LEU A 1 99 ? 20.065 -1.507 -29.062 1.00 69.06 99 LEU A CA 1
ATOM 759 C C . LEU A 1 99 ? 19.913 -1.343 -30.571 1.00 69.06 99 LEU A C 1
ATOM 761 O O . LEU A 1 99 ? 20.398 -2.148 -31.366 1.00 69.06 99 LEU A O 1
ATOM 765 N N . ARG A 1 100 ? 19.260 -0.258 -30.985 1.00 74.19 100 ARG A N 1
ATOM 766 C CA . ARG A 1 100 ? 19.141 0.056 -32.404 1.00 74.19 100 ARG A CA 1
ATOM 767 C C . ARG A 1 100 ? 20.497 0.525 -32.916 1.00 74.19 100 ARG A C 1
ATOM 769 O O . ARG A 1 100 ? 20.955 1.617 -32.570 1.00 74.19 100 ARG A O 1
ATOM 776 N N . THR A 1 101 ? 21.124 -0.286 -33.756 1.00 80.62 101 THR A N 1
ATOM 777 C CA . THR A 1 101 ? 22.324 0.099 -34.492 1.00 80.62 101 THR A CA 1
ATOM 778 C C . THR A 1 101 ? 21.934 0.770 -35.802 1.00 80.62 101 THR A C 1
ATOM 780 O O . THR A 1 101 ? 21.059 0.320 -36.544 1.00 80.62 101 THR A O 1
ATOM 783 N N . LEU A 1 102 ? 22.558 1.910 -36.064 1.00 80.75 102 LEU A N 1
ATOM 784 C CA . LEU A 1 102 ? 22.535 2.571 -37.357 1.00 80.75 102 LEU A CA 1
ATOM 785 C C . LEU A 1 102 ? 23.920 2.391 -37.955 1.00 80.75 102 LEU A C 1
ATOM 787 O O . LEU A 1 102 ? 24.886 2.972 -37.463 1.00 80.75 102 LEU A O 1
ATOM 791 N N . GLU A 1 103 ? 24.005 1.558 -38.982 1.00 85.06 103 GLU A N 1
ATOM 792 C CA . GLU A 1 103 ? 25.252 1.338 -39.699 1.00 85.06 103 GLU A CA 1
ATOM 793 C C . GLU A 1 103 ? 25.426 2.398 -40.782 1.00 85.06 103 GLU A C 1
ATOM 795 O O . GLU A 1 103 ? 24.477 2.739 -41.498 1.00 85.06 103 GLU A O 1
ATOM 800 N N . ARG A 1 104 ? 26.661 2.877 -40.926 1.00 82.44 104 ARG A N 1
ATOM 801 C CA . ARG A 1 104 ? 27.124 3.677 -42.063 1.00 82.44 104 ARG A CA 1
ATOM 802 C C . ARG A 1 104 ? 26.298 4.938 -42.327 1.00 82.44 104 ARG A C 1
ATOM 804 O O . ARG A 1 104 ? 25.938 5.222 -43.470 1.00 82.44 104 ARG A O 1
ATOM 811 N N . ILE A 1 105 ? 26.020 5.720 -41.287 1.00 87.75 105 ILE A N 1
ATOM 812 C CA . ILE A 1 105 ? 25.358 7.023 -41.443 1.00 87.75 105 ILE A CA 1
ATOM 813 C C . ILE A 1 105 ? 26.372 8.134 -41.744 1.00 87.75 105 ILE A C 1
ATOM 815 O O . ILE A 1 105 ? 27.517 8.084 -41.294 1.00 87.75 105 ILE A O 1
ATOM 819 N N . ASP A 1 106 ? 25.960 9.146 -42.506 1.00 87.62 106 ASP A N 1
ATOM 820 C CA . ASP A 1 106 ? 26.794 10.311 -42.811 1.00 87.62 106 ASP A CA 1
ATOM 821 C C . ASP A 1 106 ? 26.816 11.331 -41.650 1.00 87.62 106 ASP A C 1
ATOM 823 O O . ASP A 1 106 ? 26.034 11.265 -40.694 1.00 87.62 106 ASP A O 1
ATOM 827 N N . ALA A 1 107 ? 27.733 12.300 -41.725 1.00 83.94 107 ALA A N 1
ATOM 828 C CA . ALA A 1 107 ? 27.872 13.339 -40.702 1.00 83.94 107 ALA A CA 1
ATOM 829 C C . ALA A 1 107 ? 26.621 14.234 -40.581 1.00 83.94 107 ALA A C 1
ATOM 831 O O . ALA A 1 107 ? 26.302 14.710 -39.491 1.00 83.94 107 ALA A O 1
ATOM 832 N N . ALA A 1 108 ? 25.895 14.443 -41.684 1.00 86.19 108 ALA A N 1
ATOM 833 C CA . ALA A 1 108 ? 24.676 15.246 -41.700 1.00 86.19 108 ALA A CA 1
ATOM 834 C C . ALA A 1 108 ? 23.537 14.552 -40.935 1.00 86.19 108 ALA A C 1
ATOM 836 O O . ALA A 1 108 ? 22.854 15.183 -40.132 1.00 86.19 108 ALA A O 1
ATOM 837 N N . ARG A 1 109 ? 23.371 13.241 -41.120 1.00 83.44 109 ARG A N 1
ATOM 838 C CA . ARG A 1 109 ? 22.407 12.396 -40.412 1.00 83.44 109 ARG A CA 1
ATOM 839 C C . ARG A 1 109 ? 22.789 12.243 -38.949 1.00 83.44 109 ARG A C 1
ATOM 841 O O . ARG A 1 109 ? 21.904 12.326 -38.103 1.00 83.44 109 ARG A O 1
ATOM 848 N N . LEU A 1 110 ? 24.075 12.087 -38.633 1.00 85.69 110 LEU A N 1
ATOM 849 C CA . LEU A 1 110 ? 24.551 12.042 -37.248 1.00 85.69 110 LEU A CA 1
ATOM 850 C C . LEU A 1 110 ? 24.157 13.310 -36.475 1.00 85.69 110 LEU A C 1
ATOM 852 O O . LEU A 1 110 ? 23.678 13.205 -35.351 1.00 85.69 110 LEU A O 1
ATOM 856 N N . ALA A 1 111 ? 24.269 14.487 -37.098 1.00 86.75 111 ALA A N 1
ATOM 857 C CA . ALA A 1 111 ? 23.880 15.760 -36.486 1.00 86.75 111 ALA A CA 1
ATOM 858 C C . ALA A 1 111 ? 22.365 15.897 -36.232 1.00 86.75 111 ALA A C 1
ATOM 860 O O . ALA A 1 111 ? 21.954 16.733 -35.432 1.00 86.75 111 ALA A O 1
ATOM 861 N N . THR A 1 112 ? 21.529 15.082 -36.889 1.00 87.62 112 THR A N 1
ATOM 862 C CA . THR A 1 112 ? 20.075 15.043 -36.633 1.00 87.62 112 THR A CA 1
ATOM 863 C C . THR A 1 112 ? 19.682 14.126 -35.476 1.00 87.62 112 THR A C 1
ATOM 865 O O . THR A 1 112 ? 18.535 14.167 -35.030 1.00 87.62 112 THR A O 1
ATOM 868 N N . ILE A 1 113 ? 20.602 13.286 -34.992 1.00 84.94 113 ILE A N 1
ATOM 869 C CA . ILE A 1 113 ? 20.343 12.371 -33.881 1.00 84.94 113 ILE A CA 1
ATOM 870 C C . ILE A 1 113 ? 20.583 13.123 -32.565 1.00 84.94 113 ILE A C 1
ATOM 872 O O . ILE A 1 113 ? 21.671 13.667 -32.372 1.00 84.94 113 ILE A O 1
ATOM 876 N N . PRO A 1 114 ? 19.618 13.123 -31.631 1.00 85.75 114 PRO A N 1
ATOM 877 C CA . PRO A 1 114 ? 19.814 13.743 -30.328 1.00 85.75 114 PRO A CA 1
ATOM 878 C C . PRO A 1 114 ? 20.962 13.070 -29.561 1.00 85.75 114 PRO A C 1
ATOM 880 O O . PRO A 1 114 ? 20.997 11.843 -29.427 1.00 85.75 114 PRO A O 1
ATOM 883 N N . THR A 1 115 ? 21.906 13.864 -29.058 1.00 81.44 115 THR A N 1
ATOM 884 C CA . THR A 1 115 ? 23.133 13.401 -28.379 1.00 81.44 115 THR A CA 1
ATOM 885 C C . THR A 1 115 ? 22.867 12.510 -27.168 1.00 81.44 115 THR A C 1
ATOM 887 O O . THR A 1 115 ? 23.622 11.579 -26.908 1.00 81.44 115 THR A O 1
ATOM 890 N N . GLU A 1 116 ? 21.767 12.742 -26.463 1.00 78.75 116 GLU A N 1
ATOM 891 C CA . GLU A 1 116 ? 21.294 11.959 -25.321 1.00 78.75 116 GLU A CA 1
ATOM 892 C C . GLU A 1 116 ? 20.913 10.515 -25.681 1.00 78.75 116 GLU A C 1
ATOM 894 O O . GLU A 1 116 ? 20.823 9.660 -24.800 1.00 78.75 116 GLU A O 1
ATOM 899 N N . ARG A 1 117 ? 20.716 10.221 -26.972 1.00 77.00 117 ARG A N 1
ATOM 900 C CA . ARG A 1 117 ? 20.409 8.875 -27.464 1.00 77.00 117 ARG A CA 1
ATOM 901 C C . ARG A 1 117 ? 21.643 8.102 -27.901 1.00 77.00 117 ARG A C 1
ATOM 903 O O . ARG A 1 117 ? 21.519 6.916 -28.176 1.00 77.00 117 ARG A O 1
ATOM 910 N N . ILE A 1 118 ? 22.811 8.729 -28.005 1.00 83.12 118 ILE A N 1
ATOM 911 C CA . ILE A 1 118 ? 24.005 8.086 -28.558 1.00 83.12 118 ILE A CA 1
ATOM 912 C C . ILE A 1 118 ? 24.763 7.387 -27.429 1.00 83.12 118 ILE A C 1
ATOM 914 O O . ILE A 1 118 ? 25.400 8.033 -26.602 1.00 83.12 118 ILE A O 1
ATOM 918 N N . GLN A 1 119 ? 24.726 6.053 -27.409 1.00 82.75 119 GLN A N 1
ATOM 919 C CA . GLN A 1 119 ? 25.529 5.263 -26.470 1.00 82.75 119 GLN A CA 1
ATOM 920 C C . GLN A 1 119 ? 26.982 5.180 -26.936 1.00 82.75 119 GLN A C 1
ATOM 922 O O . GLN A 1 119 ? 27.919 5.272 -26.145 1.00 82.75 119 GLN A O 1
ATOM 927 N N . ARG A 1 120 ? 27.158 4.960 -28.241 1.00 83.31 120 ARG A N 1
ATOM 928 C CA . ARG A 1 120 ? 28.455 4.773 -28.885 1.00 83.31 120 ARG A CA 1
ATOM 929 C C . ARG A 1 120 ? 28.379 5.270 -30.322 1.00 83.31 120 ARG A C 1
ATOM 931 O O . ARG A 1 120 ? 27.411 4.977 -31.016 1.00 83.31 120 ARG A O 1
ATOM 938 N N . SER A 1 121 ? 29.413 5.976 -30.768 1.00 84.56 121 SER A N 1
ATOM 939 C CA . SER A 1 121 ? 29.646 6.276 -32.181 1.00 84.56 121 SER A CA 1
ATOM 940 C C . SER A 1 121 ? 31.061 5.847 -32.564 1.00 84.56 121 SER A C 1
ATOM 942 O O . SER A 1 121 ? 32.012 6.056 -31.807 1.00 84.56 121 SER A O 1
ATOM 944 N N . VAL A 1 122 ? 31.201 5.185 -33.708 1.00 86.25 122 VAL A N 1
ATOM 945 C CA . VAL A 1 122 ? 32.487 4.741 -34.254 1.00 86.25 122 VAL A CA 1
ATOM 946 C C . VAL A 1 122 ? 32.588 5.248 -35.683 1.00 86.25 122 VAL A C 1
ATOM 948 O O . VAL A 1 122 ? 31.704 4.986 -36.491 1.00 86.25 122 VAL A O 1
ATOM 951 N N . ALA A 1 123 ? 33.652 5.986 -35.996 1.00 85.25 123 ALA A N 1
ATOM 952 C CA . ALA A 1 123 ? 33.917 6.414 -37.363 1.00 85.25 123 ALA A CA 1
ATOM 953 C C . ALA A 1 123 ? 34.475 5.236 -38.176 1.00 85.25 123 ALA A C 1
ATOM 955 O O . ALA A 1 123 ? 35.446 4.596 -37.771 1.00 85.25 123 ALA A O 1
ATOM 956 N N . VAL A 1 124 ? 33.872 4.971 -39.328 1.00 85.06 124 VAL A N 1
ATOM 957 C CA . VAL A 1 124 ? 34.259 3.932 -40.281 1.00 85.06 124 VAL A CA 1
ATOM 958 C C . VAL A 1 124 ? 34.562 4.605 -41.614 1.00 85.06 124 VAL A C 1
ATOM 960 O O . VAL A 1 124 ? 33.768 5.386 -42.130 1.00 85.06 124 VAL A O 1
ATOM 963 N N . THR A 1 125 ? 35.733 4.332 -42.183 1.00 81.75 125 THR A N 1
ATOM 964 C CA . THR A 1 125 ? 36.086 4.859 -43.508 1.00 81.75 125 THR A CA 1
ATOM 965 C C . THR A 1 125 ? 35.398 4.013 -44.575 1.00 81.75 125 THR A C 1
ATOM 967 O O . THR A 1 125 ? 35.633 2.808 -44.660 1.00 81.75 125 THR A O 1
ATOM 970 N N . GLY A 1 126 ? 34.513 4.632 -45.358 1.00 79.25 126 GLY A N 1
ATOM 971 C CA . GLY A 1 126 ? 33.853 3.990 -46.490 1.00 79.25 126 GLY A CA 1
ATOM 972 C C . GLY A 1 126 ? 34.838 3.678 -47.618 1.00 79.25 126 GLY A C 1
ATOM 973 O O . GLY A 1 126 ? 35.896 4.297 -47.720 1.00 79.25 126 GLY A O 1
ATOM 974 N N . ALA A 1 127 ? 34.473 2.734 -48.489 1.00 75.38 127 ALA A N 1
ATOM 975 C CA . ALA A 1 127 ? 35.295 2.323 -49.632 1.00 75.38 127 ALA A CA 1
ATOM 976 C C . ALA A 1 127 ? 35.655 3.491 -50.578 1.00 75.38 127 ALA A C 1
ATOM 978 O O . ALA A 1 127 ? 36.699 3.455 -51.222 1.00 75.38 127 ALA A O 1
ATOM 979 N N . ASP A 1 128 ? 34.838 4.547 -50.580 1.00 76.50 128 ASP A N 1
ATOM 980 C CA . ASP A 1 128 ? 34.999 5.750 -51.403 1.00 76.50 128 ASP A CA 1
ATOM 981 C C . ASP A 1 128 ?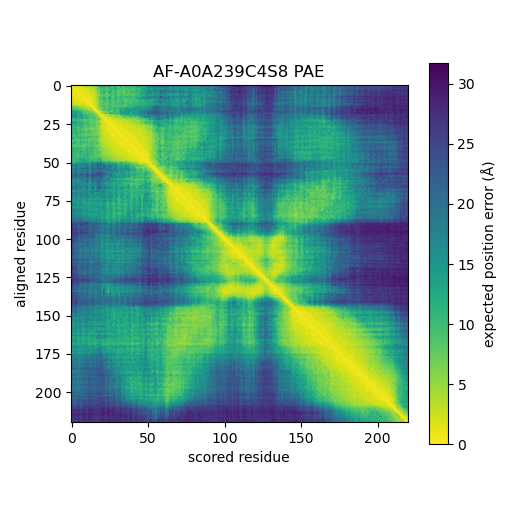 35.782 6.880 -50.693 1.00 76.50 128 ASP A C 1
ATOM 983 O O . ASP A 1 128 ? 35.806 8.018 -51.158 1.00 76.50 128 ASP A O 1
ATOM 987 N N . GLY A 1 129 ? 36.403 6.605 -49.537 1.00 78.00 129 GLY A N 1
ATOM 988 C CA . GLY A 1 129 ? 37.156 7.592 -48.744 1.00 78.00 129 GLY A CA 1
ATOM 989 C C . GLY A 1 129 ? 36.290 8.536 -47.898 1.00 78.00 129 GLY A C 1
ATOM 990 O O . GLY A 1 129 ? 36.813 9.420 -47.222 1.00 78.00 129 GLY A O 1
ATOM 991 N N . THR A 1 130 ? 34.969 8.351 -47.897 1.00 82.25 130 THR A N 1
ATOM 992 C CA . THR A 1 130 ? 34.023 9.126 -47.084 1.00 82.25 130 THR A CA 1
ATOM 993 C C . THR A 1 130 ? 33.965 8.612 -45.645 1.00 82.25 130 THR A C 1
ATOM 995 O O . THR A 1 130 ? 33.823 7.408 -45.420 1.00 82.25 130 THR A O 1
ATOM 998 N N . THR A 1 131 ? 34.006 9.513 -44.661 1.00 84.62 131 THR A N 1
ATOM 999 C CA . THR A 1 131 ? 33.811 9.167 -43.244 1.00 84.62 131 THR A CA 1
ATOM 1000 C C . THR A 1 131 ? 32.342 8.857 -42.971 1.00 84.62 131 THR A C 1
ATOM 1002 O O . THR A 1 131 ? 31.482 9.728 -43.097 1.00 84.62 131 THR A O 1
ATOM 1005 N N . LEU A 1 132 ? 32.064 7.618 -42.582 1.00 88.25 132 LEU A N 1
ATOM 1006 C CA . LEU A 1 132 ? 30.756 7.139 -42.148 1.00 88.25 132 LEU A CA 1
ATOM 1007 C C . LEU A 1 132 ? 30.801 6.854 -40.646 1.00 88.25 132 LEU A C 1
ATOM 1009 O O . LEU A 1 132 ? 31.877 6.719 -40.065 1.00 88.25 132 LEU A O 1
ATOM 1013 N N . TYR A 1 133 ? 29.643 6.764 -40.006 1.00 87.06 133 TYR A N 1
ATOM 1014 C CA . TYR A 1 133 ? 29.538 6.495 -38.578 1.00 87.06 133 TYR A CA 1
ATOM 1015 C C . TYR A 1 133 ? 28.634 5.296 -38.327 1.00 87.06 133 TYR A C 1
ATOM 1017 O O . TYR A 1 133 ? 27.527 5.229 -38.857 1.00 87.06 133 TYR A O 1
ATOM 1025 N N . ASP A 1 134 ? 29.095 4.388 -37.476 1.00 87.75 134 ASP A N 1
ATOM 1026 C CA . ASP A 1 134 ? 28.262 3.358 -36.871 1.00 87.75 134 ASP A CA 1
ATOM 1027 C C . ASP A 1 134 ? 27.843 3.846 -35.488 1.00 87.75 134 ASP A C 1
ATOM 1029 O O . ASP A 1 134 ? 28.685 4.163 -34.638 1.00 87.75 134 ASP A O 1
ATOM 1033 N N . VAL A 1 135 ? 26.534 3.955 -35.274 1.00 86.56 135 VAL A N 1
ATOM 1034 C CA . VAL A 1 135 ? 25.957 4.525 -34.055 1.00 86.56 135 VAL A CA 1
ATOM 1035 C C . VAL A 1 135 ? 25.079 3.503 -33.362 1.00 86.56 135 VAL A C 1
ATOM 1037 O O . VAL A 1 135 ? 24.150 2.956 -33.952 1.00 86.56 135 VAL A O 1
ATOM 1040 N N . THR A 1 136 ? 25.342 3.286 -32.079 1.00 85.06 136 THR A N 1
ATOM 1041 C CA . THR A 1 136 ? 24.486 2.504 -31.190 1.00 85.06 136 THR A CA 1
ATOM 1042 C C . THR A 1 136 ? 23.617 3.463 -30.391 1.00 85.06 136 THR A C 1
ATOM 1044 O O . THR A 1 136 ? 24.138 4.311 -29.655 1.00 85.06 136 THR A O 1
ATOM 1047 N N . LEU A 1 137 ? 22.300 3.349 -30.553 1.00 83.62 137 LEU A N 1
ATOM 1048 C CA . LEU A 1 137 ? 21.335 4.206 -29.875 1.00 83.62 137 LEU A CA 1
ATOM 1049 C C . LEU A 1 137 ? 20.783 3.546 -28.610 1.00 83.62 137 LEU A C 1
ATOM 1051 O O . LEU A 1 137 ? 20.466 2.357 -28.616 1.00 83.62 137 LEU A O 1
ATOM 1055 N N . LEU A 1 138 ? 20.600 4.343 -27.554 1.00 75.75 138 LEU A N 1
ATOM 1056 C CA . LEU A 1 138 ? 19.770 3.958 -26.418 1.00 75.75 138 LEU A CA 1
ATOM 1057 C C . LEU A 1 138 ? 18.291 3.861 -26.851 1.00 75.75 138 LEU A C 1
ATOM 1059 O O . LEU A 1 138 ? 17.853 4.623 -27.732 1.00 75.75 138 LEU A O 1
ATOM 1063 N N . PRO A 1 139 ? 17.509 2.970 -26.207 1.00 70.00 139 PRO A N 1
ATOM 1064 C CA . PRO A 1 139 ? 16.055 2.948 -26.335 1.00 70.00 139 PRO A CA 1
ATOM 1065 C C . PRO A 1 139 ? 15.452 4.324 -26.047 1.00 70.00 139 PRO A C 1
ATOM 1067 O O . PRO A 1 139 ? 16.048 5.146 -25.346 1.00 70.00 139 PRO A O 1
ATOM 1070 N N . ASP A 1 140 ? 14.282 4.593 -26.620 1.00 67.69 140 ASP A N 1
ATOM 1071 C CA . ASP A 1 140 ? 13.657 5.908 -26.511 1.00 67.69 140 ASP A CA 1
ATOM 1072 C C . ASP A 1 140 ? 13.344 6.232 -25.035 1.00 67.69 140 ASP A C 1
ATOM 1074 O O . ASP A 1 140 ? 12.666 5.438 -24.381 1.00 67.69 140 ASP A O 1
ATOM 1078 N N . PRO A 1 141 ? 13.782 7.379 -24.477 1.00 58.69 141 PRO A N 1
ATOM 1079 C CA . PRO A 1 141 ? 13.445 7.756 -23.101 1.00 58.69 141 PRO A CA 1
ATOM 1080 C C . PRO A 1 141 ? 11.929 7.856 -22.858 1.00 58.69 141 PRO A C 1
ATOM 1082 O O . PRO A 1 141 ? 11.478 7.714 -21.721 1.00 58.69 141 PRO A O 1
ATOM 1085 N N . LEU A 1 142 ? 11.135 8.030 -23.922 1.00 55.50 142 LEU A N 1
ATOM 1086 C CA . LEU A 1 142 ? 9.671 7.954 -23.893 1.00 55.50 142 LEU A CA 1
ATOM 1087 C C . LEU A 1 142 ? 9.147 6.581 -23.426 1.00 55.50 142 LEU A C 1
ATOM 1089 O O . LEU A 1 142 ? 8.077 6.521 -22.825 1.00 55.50 142 LEU A O 1
ATOM 1093 N N . GLU A 1 143 ? 9.883 5.483 -23.630 1.00 58.81 143 GLU A N 1
ATOM 1094 C CA . GLU A 1 143 ? 9.443 4.151 -23.181 1.00 58.81 143 GLU A CA 1
ATOM 1095 C C . GLU A 1 143 ? 9.471 3.996 -21.652 1.00 58.81 143 GLU A C 1
ATOM 1097 O O . GLU A 1 143 ? 8.644 3.269 -21.103 1.00 58.81 143 GLU A O 1
ATOM 1102 N N . ASN A 1 144 ? 10.350 4.718 -20.946 1.00 61.81 144 ASN A N 1
ATOM 1103 C CA . ASN A 1 144 ? 10.405 4.695 -19.478 1.00 61.81 144 ASN A CA 1
ATOM 1104 C C . ASN A 1 144 ? 9.457 5.703 -18.808 1.00 61.81 144 ASN A C 1
ATOM 1106 O O . ASN A 1 144 ? 9.191 5.571 -17.612 1.00 61.81 144 ASN A O 1
ATOM 1110 N N . GLN A 1 145 ? 8.880 6.656 -19.552 1.00 67.12 145 GLN A N 1
ATOM 1111 C CA . GLN A 1 145 ? 7.898 7.597 -18.990 1.00 67.12 145 GLN A CA 1
ATOM 1112 C C . GLN A 1 145 ? 6.665 6.881 -18.438 1.00 67.12 145 GLN A C 1
ATOM 1114 O O . GLN A 1 145 ? 6.174 7.246 -17.374 1.00 67.12 145 GLN A O 1
ATOM 1119 N N . ALA A 1 146 ? 6.207 5.815 -19.100 1.00 70.06 146 ALA A N 1
ATOM 1120 C CA . ALA A 1 146 ? 5.065 5.036 -18.630 1.00 70.06 146 ALA A CA 1
ATOM 1121 C C . ALA A 1 146 ? 5.325 4.384 -17.258 1.00 70.06 146 ALA A C 1
ATOM 1123 O O . ALA A 1 146 ? 4.433 4.355 -16.410 1.00 70.06 146 ALA A O 1
ATOM 1124 N N . ALA A 1 147 ? 6.549 3.898 -17.016 1.00 67.50 147 ALA A N 1
ATOM 1125 C CA . ALA A 1 147 ? 6.950 3.328 -15.730 1.00 67.50 147 ALA A CA 1
ATOM 1126 C C . ALA A 1 147 ? 6.998 4.390 -14.628 1.00 67.50 147 ALA A C 1
ATOM 1128 O O . ALA A 1 147 ? 6.503 4.161 -13.521 1.00 67.50 147 ALA A O 1
ATOM 1129 N N . ASP A 1 148 ? 7.562 5.554 -14.942 1.00 70.88 148 ASP A N 1
ATOM 1130 C CA . ASP A 1 148 ? 7.691 6.659 -13.998 1.00 70.88 148 ASP A CA 1
ATOM 1131 C C . ASP A 1 148 ? 6.332 7.276 -13.646 1.00 70.88 148 ASP A C 1
ATOM 1133 O O . ASP A 1 148 ? 6.064 7.566 -12.478 1.00 70.88 148 ASP A O 1
ATOM 1137 N N . ASP A 1 149 ? 5.444 7.444 -14.622 1.00 77.75 149 ASP A N 1
ATOM 1138 C CA . ASP A 1 149 ? 4.103 7.985 -14.397 1.00 77.75 149 ASP A CA 1
ATOM 1139 C C . ASP A 1 149 ? 3.218 7.009 -13.630 1.00 77.75 149 ASP A C 1
ATOM 1141 O O . ASP A 1 149 ? 2.508 7.409 -12.701 1.00 77.75 149 ASP A O 1
ATOM 1145 N N . LEU A 1 150 ? 3.340 5.714 -13.920 1.00 78.31 150 LEU A N 1
ATOM 1146 C CA . LEU A 1 150 ? 2.709 4.681 -13.117 1.00 78.31 150 LEU A CA 1
ATOM 1147 C C . LEU A 1 150 ? 3.219 4.711 -11.670 1.00 78.31 150 LEU A C 1
ATOM 1149 O O . LEU A 1 150 ? 2.419 4.640 -10.738 1.00 78.31 150 LEU A O 1
ATOM 1153 N N . ALA A 1 151 ? 4.531 4.831 -11.457 1.00 72.94 151 ALA A N 1
ATOM 1154 C CA . ALA A 1 151 ? 5.102 4.904 -10.116 1.00 72.94 151 ALA A CA 1
ATOM 1155 C C . ALA A 1 151 ? 4.557 6.109 -9.338 1.00 72.94 151 ALA A C 1
ATOM 1157 O O . ALA A 1 151 ? 4.143 5.961 -8.186 1.00 72.94 151 ALA A O 1
ATOM 1158 N N . LYS A 1 152 ? 4.476 7.283 -9.979 1.00 80.38 152 LYS A N 1
ATOM 1159 C CA . LYS A 1 152 ? 3.847 8.477 -9.392 1.00 80.38 152 LYS A CA 1
ATOM 1160 C C . LYS A 1 152 ? 2.389 8.207 -9.029 1.00 80.38 152 LYS A C 1
ATOM 1162 O O . LYS A 1 152 ? 1.984 8.498 -7.906 1.00 80.38 152 LYS A O 1
ATOM 1167 N N . GLN A 1 153 ? 1.619 7.597 -9.931 1.00 82.81 153 GLN A N 1
ATOM 1168 C CA . GLN A 1 153 ? 0.214 7.277 -9.686 1.00 82.81 153 GLN A CA 1
ATOM 1169 C C . GLN A 1 153 ? 0.046 6.287 -8.526 1.00 82.81 153 GLN A C 1
ATOM 1171 O O . GLN A 1 153 ? -0.809 6.492 -7.665 1.00 82.81 153 GLN A O 1
ATOM 1176 N N . LEU A 1 154 ? 0.884 5.252 -8.447 1.00 80.56 154 LEU A N 1
ATOM 1177 C CA . LEU A 1 154 ? 0.879 4.293 -7.343 1.00 80.56 154 LEU A CA 1
ATOM 1178 C C . LEU A 1 154 ? 1.186 4.968 -6.004 1.00 80.56 154 LEU A C 1
ATOM 1180 O O . LEU A 1 154 ? 0.500 4.695 -5.019 1.00 80.56 154 LEU A O 1
ATOM 1184 N N . VAL A 1 155 ? 2.163 5.880 -5.963 1.00 78.62 155 VAL A N 1
ATOM 1185 C CA . VAL A 1 155 ? 2.481 6.670 -4.762 1.00 78.62 155 VAL A CA 1
ATOM 1186 C C . VAL A 1 155 ? 1.301 7.555 -4.361 1.00 78.62 155 VAL A C 1
ATOM 1188 O O . VAL A 1 155 ? 0.957 7.614 -3.180 1.00 78.62 155 VAL A O 1
ATOM 1191 N N . THR A 1 156 ? 0.631 8.197 -5.320 1.00 85.69 156 THR A N 1
ATOM 1192 C CA . THR A 1 156 ? -0.573 8.992 -5.046 1.00 85.69 156 THR A CA 1
ATOM 1193 C C . THR A 1 156 ? -1.690 8.132 -4.462 1.00 85.69 156 THR A C 1
ATOM 1195 O O . THR A 1 156 ? -2.259 8.492 -3.430 1.00 85.69 156 THR A O 1
ATOM 1198 N N . VAL A 1 157 ? -1.985 6.978 -5.066 1.00 84.44 157 VAL A N 1
ATOM 1199 C CA . VAL A 1 157 ? -3.037 6.084 -4.563 1.00 84.44 157 VAL A CA 1
ATOM 1200 C C . VAL A 1 157 ? -2.675 5.546 -3.174 1.00 84.44 157 VAL A C 1
ATOM 1202 O O . VAL A 1 157 ? -3.523 5.582 -2.282 1.00 84.44 157 VAL A O 1
ATOM 1205 N N . LEU A 1 158 ? -1.416 5.156 -2.934 1.00 78.19 158 LEU A N 1
ATOM 1206 C CA . LEU A 1 158 ? -0.915 4.786 -1.600 1.00 78.19 158 LEU A CA 1
ATOM 1207 C C . LEU A 1 158 ? -1.150 5.907 -0.581 1.00 78.19 158 LEU A C 1
ATOM 1209 O O . LEU A 1 158 ? -1.660 5.642 0.506 1.00 78.19 158 LEU A O 1
ATOM 1213 N N . GLY A 1 159 ? -0.836 7.154 -0.942 1.00 81.81 159 GLY A N 1
ATOM 1214 C CA . GLY A 1 159 ? -1.083 8.322 -0.099 1.00 81.81 159 GLY A CA 1
ATOM 1215 C C . GLY A 1 159 ? -2.557 8.450 0.281 1.00 81.81 159 GLY A C 1
ATOM 1216 O O . GLY A 1 159 ? -2.885 8.519 1.464 1.00 81.81 159 GLY A O 1
ATOM 1217 N N . THR A 1 160 ? -3.458 8.383 -0.704 1.00 88.56 160 THR A N 1
ATOM 1218 C CA . THR A 1 160 ? -4.907 8.471 -0.449 1.00 88.56 160 THR A CA 1
ATOM 1219 C C . THR A 1 160 ? -5.428 7.327 0.418 1.00 88.56 160 THR A C 1
ATOM 1221 O O . THR A 1 160 ? -6.255 7.552 1.304 1.00 88.56 160 THR A O 1
ATOM 1224 N N . LEU A 1 161 ? -4.907 6.113 0.223 1.00 82.81 161 LEU A N 1
ATOM 1225 C CA . LEU A 1 161 ? -5.286 4.939 0.998 1.00 82.81 161 LEU A CA 1
ATOM 1226 C C . LEU A 1 161 ? -4.854 5.086 2.463 1.00 82.81 161 LEU A C 1
ATOM 1228 O O . LEU A 1 161 ? -5.662 4.878 3.366 1.00 82.81 161 LEU A O 1
ATOM 1232 N N . VAL A 1 162 ? -3.606 5.494 2.708 1.00 80.75 162 VAL A N 1
ATOM 1233 C CA . VAL A 1 162 ? -3.078 5.713 4.064 1.00 80.75 162 VAL A CA 1
ATOM 1234 C C . VAL A 1 162 ? -3.862 6.813 4.778 1.00 80.75 162 VAL A C 1
ATOM 1236 O O . VAL A 1 162 ? -4.254 6.631 5.933 1.00 80.75 162 VAL A O 1
ATOM 1239 N N . THR A 1 163 ? -4.164 7.919 4.093 1.00 85.88 163 THR A N 1
ATOM 1240 C CA . THR A 1 163 ? -4.995 8.994 4.651 1.00 85.88 163 THR A CA 1
ATOM 1241 C C . THR A 1 163 ? -6.398 8.498 5.006 1.00 85.88 163 THR A C 1
ATOM 1243 O O . THR A 1 163 ? -6.875 8.775 6.107 1.00 85.88 163 THR A O 1
ATOM 1246 N N . ALA A 1 164 ? -7.048 7.729 4.127 1.00 85.12 164 ALA A N 1
ATOM 1247 C CA . ALA A 1 164 ? -8.377 7.175 4.387 1.00 85.12 164 ALA A CA 1
ATOM 1248 C C . ALA A 1 164 ? -8.380 6.219 5.593 1.00 85.12 164 ALA A C 1
ATOM 1250 O O . ALA A 1 164 ? -9.270 6.290 6.443 1.00 85.12 164 ALA A O 1
ATOM 1251 N N . VAL A 1 165 ? -7.362 5.363 5.712 1.00 79.19 165 VAL A N 1
ATOM 1252 C CA . VAL A 1 165 ? -7.214 4.437 6.845 1.00 79.19 165 VAL A CA 1
ATOM 1253 C C . VAL A 1 165 ? -6.983 5.186 8.157 1.00 79.19 165 VAL A C 1
ATOM 1255 O O . VAL A 1 165 ? -7.627 4.864 9.158 1.00 79.19 165 VAL A O 1
ATOM 1258 N N . ALA A 1 166 ? -6.132 6.216 8.156 1.00 81.75 166 ALA A N 1
ATOM 1259 C CA . ALA A 1 166 ? -5.916 7.059 9.330 1.00 81.75 166 ALA A CA 1
ATOM 1260 C C . ALA A 1 166 ? -7.214 7.767 9.755 1.00 81.75 166 ALA A C 1
ATOM 1262 O O . ALA A 1 166 ? -7.599 7.699 10.924 1.00 81.75 166 ALA A O 1
ATOM 1263 N N . ALA A 1 167 ? -7.929 8.378 8.806 1.00 84.88 167 ALA A N 1
ATOM 1264 C CA . ALA A 1 167 ? -9.201 9.051 9.065 1.00 84.88 167 ALA A CA 1
ATOM 1265 C C . ALA A 1 167 ? -10.249 8.094 9.650 1.00 84.88 167 ALA A C 1
ATOM 1267 O O . ALA A 1 167 ? -10.939 8.432 10.612 1.00 84.88 167 ALA A O 1
ATOM 1268 N N . PHE A 1 168 ? -10.339 6.875 9.121 1.00 81.62 168 PHE A N 1
ATOM 1269 C CA . PHE A 1 168 ? -11.266 5.865 9.615 1.00 81.62 168 PHE A CA 1
ATOM 1270 C C . PHE A 1 168 ? -10.918 5.371 11.025 1.00 81.62 168 PHE A C 1
ATOM 1272 O O . PHE A 1 168 ? -11.817 5.214 11.856 1.00 81.62 168 PHE A O 1
ATOM 1279 N N . TYR A 1 169 ? -9.630 5.156 11.315 1.00 78.62 169 TYR A N 1
ATOM 1280 C CA . TYR A 1 169 ? -9.169 4.740 12.641 1.00 78.62 169 TYR A CA 1
ATOM 1281 C C . TYR A 1 169 ? -9.469 5.807 13.698 1.00 78.62 169 TYR A C 1
ATOM 1283 O O . TYR A 1 169 ? -10.113 5.517 14.710 1.00 78.62 169 TYR A O 1
ATOM 1291 N N . PHE A 1 170 ? -9.073 7.057 13.442 1.00 81.69 170 PHE A N 1
ATOM 1292 C CA . PHE A 1 170 ? -9.339 8.153 14.371 1.00 81.69 170 PHE A CA 1
ATOM 1293 C C . PHE A 1 170 ? -10.838 8.443 14.493 1.00 81.69 170 PHE A C 1
ATOM 1295 O O . PHE A 1 170 ? -11.328 8.618 15.607 1.00 81.69 170 PHE A O 1
ATOM 1302 N N . GLY A 1 171 ? -11.588 8.383 13.389 1.00 83.56 171 GLY A N 1
ATOM 1303 C CA . GLY A 1 171 ? -13.040 8.561 13.393 1.00 83.56 171 GLY A CA 1
ATOM 1304 C C . GLY A 1 171 ? -13.770 7.516 14.242 1.00 83.56 171 GLY A C 1
ATOM 1305 O O . GLY A 1 171 ? -14.637 7.865 15.044 1.00 83.56 171 GLY A O 1
ATOM 1306 N N . ALA A 1 172 ? -13.393 6.238 14.137 1.00 79.38 172 ALA A N 1
ATOM 1307 C CA . ALA A 1 172 ? -13.976 5.179 14.961 1.00 79.38 172 ALA A CA 1
ATOM 1308 C C . ALA A 1 172 ? -13.699 5.394 16.459 1.00 79.38 172 ALA A C 1
ATOM 1310 O O . ALA A 1 172 ? -14.592 5.197 17.289 1.00 79.38 172 ALA A O 1
ATOM 1311 N N . ASN A 1 173 ? -12.488 5.839 16.804 1.00 77.25 173 ASN A N 1
ATOM 1312 C CA . ASN A 1 173 ? -12.103 6.084 18.190 1.00 77.25 173 ASN A CA 1
ATOM 1313 C C . ASN A 1 173 ? -12.848 7.292 18.789 1.00 77.25 173 ASN A C 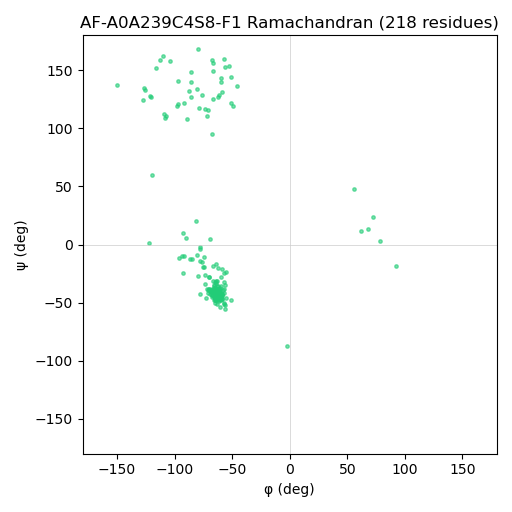1
ATOM 1315 O O . ASN A 1 173 ? -13.308 7.222 19.930 1.00 77.25 173 ASN A O 1
ATOM 1319 N N . SER A 1 174 ? -13.048 8.361 18.007 1.00 85.38 174 SER A N 1
ATOM 1320 C CA . SER A 1 174 ? -13.844 9.529 18.412 1.00 85.38 174 SER A CA 1
ATOM 1321 C C . SER A 1 174 ? -15.302 9.169 18.711 1.00 85.38 174 SER A C 1
ATOM 1323 O O . SER A 1 174 ? -15.830 9.573 19.747 1.00 85.38 174 SER A O 1
ATOM 1325 N N . VAL A 1 175 ? -15.946 8.368 17.854 1.00 86.19 175 VAL A N 1
ATOM 1326 C CA . VAL A 1 175 ? -17.336 7.922 18.075 1.00 86.19 175 VAL A CA 1
ATOM 1327 C C . VAL A 1 175 ? -17.440 7.042 19.321 1.00 86.19 175 VAL A C 1
ATOM 1329 O O . VAL A 1 175 ? -18.346 7.225 20.133 1.00 86.19 175 VAL A O 1
ATOM 1332 N N . SER A 1 176 ? -16.496 6.118 19.512 1.00 80.81 176 SER A N 1
ATOM 1333 C CA . SER A 1 176 ? -16.472 5.250 20.694 1.00 80.81 176 SER A CA 1
ATOM 1334 C C . SER A 1 176 ? -16.314 6.057 21.992 1.00 80.81 176 SER A C 1
ATOM 1336 O O . SER A 1 176 ? -17.016 5.809 22.975 1.00 80.81 176 SER A O 1
ATOM 1338 N N . GLY A 1 177 ? -15.458 7.087 21.979 1.00 85.56 177 GLY A N 1
ATOM 1339 C CA . GLY A 1 177 ? -15.300 8.020 23.097 1.00 85.56 177 GLY A CA 1
ATOM 1340 C C . GLY A 1 177 ? -16.582 8.791 23.425 1.00 85.56 177 GLY A C 1
ATOM 1341 O O . GLY A 1 177 ? -16.949 8.888 24.595 1.00 85.56 177 GLY A O 1
ATOM 1342 N N . ALA A 1 178 ? -17.301 9.271 22.405 1.00 92.31 178 ALA A N 1
ATOM 1343 C CA . ALA A 1 178 ? -18.572 9.978 22.580 1.00 92.31 178 ALA A CA 1
ATOM 1344 C C . ALA A 1 178 ? -19.683 9.079 23.155 1.00 92.31 178 ALA A C 1
ATOM 1346 O O . ALA A 1 178 ? -20.459 9.508 24.007 1.00 92.31 178 ALA A O 1
ATOM 1347 N N . LEU A 1 179 ? -19.749 7.813 22.731 1.00 91.00 179 LEU A N 1
ATOM 1348 C CA . LEU A 1 179 ? -20.703 6.850 23.292 1.00 91.00 179 LEU A CA 1
ATOM 1349 C C . LEU A 1 179 ? -20.412 6.562 24.769 1.00 91.00 179 LEU A C 1
ATOM 1351 O O . LEU A 1 179 ? -21.340 6.462 25.574 1.00 91.00 179 LEU A O 1
ATOM 1355 N N . LYS A 1 180 ? -19.129 6.453 25.135 1.00 91.19 180 LYS A N 1
ATOM 1356 C CA . LYS A 1 180 ? -18.720 6.229 26.523 1.00 91.19 180 LYS A CA 1
ATOM 1357 C C . LYS A 1 180 ? -19.079 7.419 27.415 1.00 91.19 180 LYS A C 1
ATOM 1359 O O . LYS A 1 180 ? -19.701 7.216 28.454 1.00 91.19 180 LYS A O 1
ATOM 1364 N N . SER A 1 181 ? -18.766 8.645 26.992 1.00 93.56 181 SER A N 1
ATOM 1365 C CA . SER A 1 181 ? -19.106 9.845 27.767 1.00 93.56 181 SER A CA 1
ATOM 1366 C C . SER A 1 181 ? -20.620 10.021 27.918 1.00 93.56 181 SER A C 1
ATOM 1368 O O . SER A 1 181 ? -21.099 10.343 29.003 1.00 93.56 181 SER A O 1
ATOM 1370 N N . GLN A 1 182 ? -21.404 9.725 26.877 1.00 94.38 182 GLN A N 1
ATOM 1371 C CA . GLN A 1 182 ? -22.865 9.753 26.963 1.00 94.38 182 GLN A CA 1
ATOM 1372 C C . GLN A 1 182 ? -23.411 8.717 27.959 1.00 94.38 182 GLN A C 1
ATOM 1374 O O . GLN A 1 182 ? -24.366 8.997 28.687 1.00 94.38 182 GLN A O 1
ATOM 1379 N N . ALA A 1 183 ? -22.819 7.520 28.007 1.00 93.06 183 ALA A N 1
ATOM 1380 C CA . ALA A 1 183 ? -23.196 6.499 28.978 1.00 93.06 183 ALA A CA 1
ATOM 1381 C C . ALA A 1 183 ? -22.877 6.934 30.419 1.00 93.06 183 ALA A C 1
ATOM 1383 O O . ALA A 1 183 ? -23.709 6.741 31.305 1.00 93.06 183 ALA A O 1
ATOM 1384 N N . GLU A 1 184 ? -21.721 7.562 30.643 1.00 94.94 184 GLU A N 1
ATOM 1385 C CA . GLU A 1 184 ? -21.316 8.103 31.949 1.00 94.94 184 GLU A CA 1
ATOM 1386 C C . GLU A 1 184 ? -22.252 9.231 32.414 1.00 94.94 184 GLU A C 1
ATOM 1388 O O . GLU A 1 184 ? -22.712 9.208 33.557 1.00 94.94 184 GLU A O 1
ATOM 1393 N N . LEU A 1 185 ? -22.625 10.155 31.522 1.00 95.19 185 LEU A N 1
ATOM 1394 C CA . LEU A 1 185 ? -23.588 11.224 31.822 1.00 95.19 185 LEU A CA 1
ATOM 1395 C C . LEU A 1 185 ? -24.955 10.663 32.240 1.00 95.19 185 LEU A C 1
ATOM 1397 O O . LEU A 1 185 ? -25.510 11.076 33.256 1.00 95.19 185 LEU A O 1
ATOM 1401 N N . ARG A 1 186 ? -25.470 9.654 31.523 1.00 94.06 186 ARG A N 1
ATOM 1402 C CA . ARG A 1 186 ? -26.734 8.983 31.884 1.00 94.06 186 ARG A CA 1
ATOM 1403 C C . ARG A 1 186 ? -26.662 8.260 33.228 1.00 94.06 186 ARG A C 1
ATOM 1405 O O . ARG A 1 186 ? -27.671 8.143 33.922 1.00 94.06 186 ARG A O 1
ATOM 1412 N N . GLN A 1 187 ? -25.501 7.718 33.591 1.00 92.75 187 GLN A N 1
ATOM 1413 C CA . GLN A 1 187 ? -25.311 7.093 34.902 1.00 92.75 187 GLN A CA 1
ATOM 1414 C C . GLN A 1 187 ? -25.268 8.136 36.024 1.00 92.75 187 GLN A C 1
ATOM 1416 O O . GLN A 1 187 ? -25.832 7.893 37.092 1.00 92.75 187 GLN A O 1
ATOM 1421 N N . GLN A 1 188 ? -24.648 9.294 35.783 1.00 91.88 188 GLN A N 1
ATO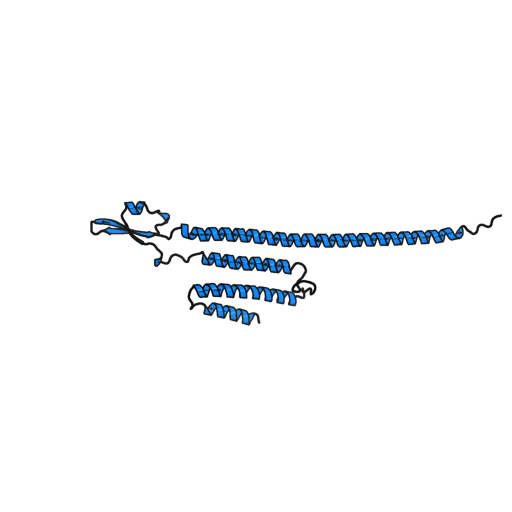M 1422 C CA . GLN A 1 188 ? -24.636 10.404 36.737 1.00 91.88 188 GLN A CA 1
ATOM 1423 C C . GLN A 1 188 ? -26.037 10.974 36.970 1.00 91.88 188 GLN A C 1
ATOM 1425 O O . GLN A 1 188 ? -26.413 11.169 38.124 1.00 91.88 188 GLN A O 1
ATOM 1430 N N . GLU A 1 189 ? -26.826 11.160 35.911 1.00 93.00 189 GLU A N 1
ATOM 1431 C CA . GLU A 1 189 ? -28.216 11.629 36.000 1.00 93.00 189 GLU A CA 1
ATOM 1432 C C . GLU A 1 189 ? -29.059 10.698 36.885 1.00 93.00 189 GLU A C 1
ATOM 1434 O O . GLU A 1 189 ? -29.610 11.126 37.897 1.00 93.00 189 GLU A O 1
ATOM 1439 N N . LYS A 1 190 ? -29.019 9.384 36.623 1.00 93.81 190 LYS A N 1
ATOM 1440 C CA . LYS A 1 190 ? -29.721 8.385 37.450 1.00 93.81 190 LYS A CA 1
ATOM 1441 C C . LYS A 1 190 ? -29.274 8.381 38.912 1.00 93.81 190 LYS A C 1
ATOM 1443 O O . LYS A 1 190 ? -30.075 8.100 39.803 1.00 93.81 190 LYS A O 1
ATOM 1448 N N . LYS A 1 191 ? -27.987 8.626 39.173 1.00 92.56 191 LYS A N 1
ATOM 1449 C CA . LYS A 1 191 ? -27.462 8.685 40.541 1.00 92.56 191 LYS A CA 1
ATOM 1450 C C . LYS A 1 191 ? -27.958 9.939 41.263 1.00 92.56 191 LYS A C 1
ATOM 1452 O O . LYS A 1 191 ? -28.364 9.835 42.417 1.00 92.56 191 LYS A O 1
ATOM 1457 N N . SER A 1 192 ? -27.973 11.077 40.571 1.00 92.12 192 SER A N 1
ATOM 1458 C CA . SER A 1 192 ? -28.513 12.342 41.075 1.00 92.12 192 SER A CA 1
ATOM 1459 C C . SER A 1 192 ? -29.995 12.211 41.426 1.00 92.12 192 SER A C 1
ATOM 1461 O O . SER A 1 192 ? -30.394 12.550 42.539 1.00 92.12 192 SER A O 1
ATOM 1463 N N . ASP A 1 193 ? -30.801 11.635 40.532 1.00 93.56 193 ASP A N 1
ATOM 1464 C CA . ASP A 1 193 ? -32.236 11.424 40.767 1.00 93.56 193 ASP A CA 1
ATOM 1465 C C . ASP A 1 193 ? -32.486 10.571 42.011 1.00 93.56 193 ASP A C 1
ATOM 1467 O O . ASP A 1 193 ? -33.296 10.925 42.870 1.00 93.56 193 ASP A O 1
ATOM 1471 N N . LYS A 1 194 ? -31.719 9.487 42.160 1.00 93.06 194 LYS A N 1
ATOM 1472 C CA . LYS A 1 194 ? -31.813 8.599 43.320 1.00 93.06 194 LYS A CA 1
ATOM 1473 C C . LYS A 1 194 ? -31.406 9.293 44.624 1.00 93.06 194 LYS A C 1
ATOM 1475 O O . LYS A 1 194 ? -32.017 9.049 45.662 1.00 93.06 194 LYS A O 1
ATOM 1480 N N . GLU A 1 195 ? -30.398 10.165 44.594 1.00 91.75 195 GLU A N 1
ATOM 1481 C CA . GLU A 1 195 ? -30.012 10.979 45.756 1.00 91.75 195 GLU A CA 1
ATOM 1482 C C . GLU A 1 195 ? -31.089 12.011 46.123 1.00 91.75 195 GLU A C 1
ATOM 1484 O O . GLU A 1 195 ? -31.352 12.229 47.309 1.00 91.75 195 GLU A O 1
ATOM 1489 N N . HIS A 1 196 ? -31.744 12.626 45.135 1.00 92.06 196 HIS A N 1
ATOM 1490 C CA . HIS A 1 196 ? -32.869 13.536 45.367 1.00 92.06 196 HIS A CA 1
ATOM 1491 C C . HIS A 1 196 ? -34.083 12.819 45.962 1.00 92.06 196 HIS A C 1
ATOM 1493 O O . HIS A 1 196 ? -34.731 13.359 46.863 1.00 92.06 196 HIS A O 1
ATOM 1499 N N . GLU A 1 197 ? -34.378 11.609 45.493 1.00 92.38 197 GLU A N 1
ATOM 1500 C CA . GLU A 1 197 ? -35.458 10.778 46.022 1.00 92.38 197 GLU A CA 1
ATOM 1501 C C . GLU A 1 197 ? -35.188 10.379 47.481 1.00 92.38 197 GLU A C 1
ATOM 1503 O O . GLU A 1 197 ? -36.040 10.595 48.345 1.00 92.38 197 GLU A O 1
ATOM 1508 N N . LEU A 1 198 ? -33.961 9.938 47.795 1.00 92.88 198 LEU A N 1
ATOM 1509 C CA . LEU A 1 198 ? -33.558 9.634 49.172 1.00 92.88 198 LEU A CA 1
ATOM 1510 C C . LEU A 1 198 ? -33.689 10.857 50.089 1.00 92.88 198 LEU A C 1
ATOM 1512 O O . LEU A 1 198 ? -34.244 10.760 51.181 1.00 92.88 198 LEU A O 1
ATOM 1516 N N . LYS A 1 199 ? -33.207 12.029 49.661 1.00 93.44 199 LYS A N 1
ATOM 1517 C CA . LYS A 1 199 ? -33.312 13.257 50.468 1.00 93.44 199 LYS A CA 1
ATOM 1518 C C . LYS A 1 199 ? -34.765 13.604 50.788 1.00 93.44 199 LYS A C 1
ATOM 1520 O O . LYS A 1 199 ? -35.064 13.917 51.939 1.00 93.44 199 LYS A O 1
ATOM 1525 N N . LYS A 1 200 ? -35.672 13.480 49.812 1.00 92.88 200 LYS A N 1
ATOM 1526 C CA . LYS A 1 200 ? -37.110 13.694 50.030 1.00 92.88 200 LYS A CA 1
ATOM 1527 C C . LYS A 1 200 ? -37.689 12.713 51.045 1.00 92.88 200 LYS A C 1
ATOM 1529 O O . LYS A 1 200 ? -38.443 13.138 51.917 1.00 92.88 200 LYS A O 1
ATOM 1534 N N . GLU A 1 201 ? -37.326 11.430 50.980 1.00 91.94 201 GLU A N 1
ATOM 1535 C CA . GLU A 1 201 ? -37.773 10.449 51.978 1.00 91.94 201 GLU A CA 1
ATOM 1536 C C . GLU A 1 201 ? -37.280 10.785 53.391 1.00 91.94 201 GLU A C 1
ATOM 1538 O O . GLU A 1 201 ? -38.036 10.670 54.358 1.00 91.94 201 GLU A O 1
ATOM 1543 N N . HIS A 1 202 ? -36.021 11.206 53.524 1.00 92.38 202 HIS A N 1
ATOM 1544 C CA . HIS A 1 202 ? -35.444 11.602 54.809 1.00 92.38 202 HIS A CA 1
ATOM 1545 C C . HIS A 1 202 ? -36.131 12.850 55.386 1.00 92.38 202 HIS A C 1
ATOM 1547 O O . HIS A 1 202 ? -36.441 12.873 56.578 1.00 92.38 202 HIS A O 1
ATOM 1553 N N . GLU A 1 203 ? -36.432 13.855 54.559 1.00 91.94 203 GLU A N 1
ATOM 1554 C CA . GLU A 1 203 ? -37.187 15.041 54.985 1.00 91.94 203 GLU A CA 1
ATOM 1555 C C . GLU A 1 203 ? -38.623 14.700 55.409 1.00 91.94 203 GLU A C 1
ATOM 1557 O O . GLU A 1 203 ? -39.107 15.210 56.423 1.00 91.94 203 GLU A O 1
ATOM 1562 N N . LEU A 1 204 ? -39.303 13.811 54.677 1.00 91.00 204 LEU A N 1
ATOM 1563 C CA . LEU A 1 204 ? -40.652 13.344 55.019 1.00 91.00 204 LEU A CA 1
ATOM 1564 C C . LEU A 1 204 ? -40.673 12.610 56.363 1.00 91.00 204 LEU A C 1
ATOM 1566 O O . LEU A 1 204 ? -41.530 12.894 57.203 1.00 91.00 204 LEU A O 1
ATOM 1570 N N . LYS A 1 205 ? -39.697 11.725 56.595 1.00 89.50 205 LYS A N 1
ATOM 1571 C CA . LYS A 1 205 ? -39.526 11.019 57.874 1.00 89.50 205 LYS A CA 1
ATOM 1572 C C . LYS A 1 205 ? -39.210 11.986 59.019 1.00 89.50 205 LYS A C 1
ATOM 1574 O O . LYS A 1 205 ? -39.772 11.852 60.102 1.00 89.50 205 LYS A O 1
ATOM 1579 N N . ALA A 1 206 ? -38.363 12.991 58.798 1.00 88.75 206 ALA A N 1
ATOM 1580 C CA . ALA A 1 206 ? -38.065 14.000 59.817 1.00 88.75 206 ALA A CA 1
ATOM 1581 C C . ALA A 1 206 ? -39.308 14.835 60.186 1.00 88.75 206 ALA A C 1
ATOM 1583 O O . ALA A 1 206 ? -39.563 15.094 61.363 1.00 88.75 206 ALA A O 1
ATOM 1584 N N . ARG A 1 207 ? -40.128 15.206 59.194 1.00 86.38 207 ARG A N 1
ATOM 1585 C CA . ARG A 1 207 ? -41.386 15.935 59.418 1.00 86.38 207 ARG A CA 1
ATOM 1586 C C . ARG A 1 207 ? -42.439 15.104 60.150 1.00 86.38 207 ARG A C 1
ATOM 1588 O O . ARG A 1 207 ? -43.119 15.652 61.015 1.00 86.38 207 ARG A O 1
ATOM 1595 N N . SER A 1 208 ? -42.568 13.807 59.858 1.00 83.12 208 SER A N 1
ATOM 1596 C CA . SER A 1 208 ? -43.536 12.950 60.563 1.00 83.12 208 SER A CA 1
ATOM 1597 C C . SER A 1 208 ? -43.205 12.785 62.048 1.00 83.12 208 SER A C 1
ATOM 1599 O O . SER A 1 208 ? -44.115 12.679 62.862 1.00 83.12 208 SER A O 1
ATOM 1601 N N . VAL A 1 209 ? -41.917 12.794 62.411 1.00 81.31 209 VAL A N 1
ATOM 1602 C CA . VAL A 1 209 ? -41.476 12.706 63.813 1.00 81.31 209 VAL A CA 1
ATOM 1603 C C . VAL A 1 209 ? -41.798 13.992 64.586 1.00 81.31 209 VAL A C 1
ATOM 1605 O O . VAL A 1 209 ? -42.228 13.916 65.731 1.00 81.31 209 VAL A O 1
ATOM 1608 N N . LEU A 1 210 ? -41.662 15.168 63.963 1.00 72.75 210 LEU A N 1
ATOM 1609 C CA . LEU A 1 210 ? -41.935 16.461 64.611 1.00 72.75 210 LEU A CA 1
ATOM 1610 C C . LEU A 1 210 ? -43.432 16.820 64.688 1.00 72.75 210 LEU A C 1
ATOM 1612 O O . LEU A 1 210 ? -43.842 17.542 65.590 1.00 72.75 210 LEU A O 1
ATOM 1616 N N . GLY A 1 211 ? -44.263 16.324 63.765 1.00 65.69 211 GLY A N 1
ATOM 1617 C CA . GLY A 1 211 ? -45.707 16.604 63.747 1.00 65.69 211 GLY A CA 1
ATOM 1618 C C . GLY A 1 211 ? -46.539 15.807 64.762 1.00 65.69 211 GLY A C 1
A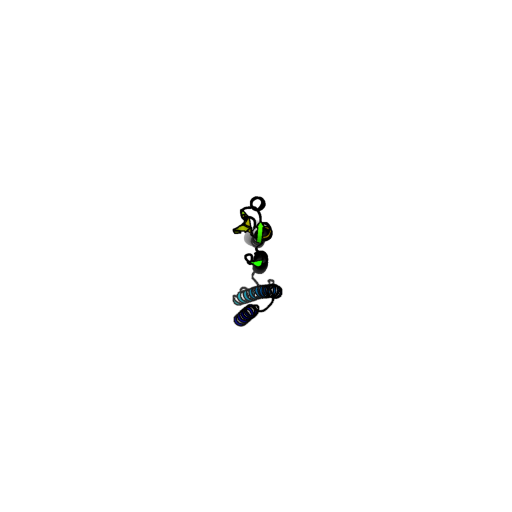TOM 1619 O O . GLY A 1 211 ? -47.692 16.157 65.003 1.00 65.69 211 GLY A O 1
ATOM 1620 N N . GLY A 1 212 ? -45.979 14.750 65.361 1.00 61.19 212 GLY A N 1
ATOM 1621 C CA . GLY A 1 212 ? -46.699 13.853 66.275 1.00 61.19 212 GLY A CA 1
ATOM 1622 C C . GLY A 1 212 ? -46.964 14.412 67.678 1.00 61.19 212 GLY A C 1
ATOM 1623 O O . GLY A 1 212 ? -47.865 13.921 68.354 1.00 61.19 212 GLY A O 1
ATOM 1624 N N . ASP A 1 213 ? -46.232 15.443 68.111 1.00 58.50 213 ASP A N 1
ATOM 1625 C CA . ASP A 1 213 ? -46.295 15.942 69.498 1.00 58.50 213 ASP A CA 1
ATOM 1626 C C . ASP A 1 213 ? -47.245 17.139 69.699 1.00 58.50 213 ASP A C 1
ATOM 1628 O O . ASP A 1 213 ? -47.606 17.476 70.824 1.00 58.50 213 ASP A O 1
ATOM 1632 N N . ALA A 1 214 ? -47.732 17.763 68.621 1.00 57.62 214 ALA A N 1
ATOM 1633 C CA . ALA A 1 214 ? -48.622 18.927 68.717 1.00 57.62 214 ALA A CA 1
ATOM 1634 C C . ALA A 1 214 ? -50.100 18.574 69.004 1.00 57.62 214 ALA A C 1
ATOM 1636 O O . ALA A 1 214 ? -50.898 19.463 69.289 1.00 57.62 214 ALA A O 1
ATOM 1637 N N . ALA A 1 215 ? -50.485 17.292 68.957 1.00 57.78 215 ALA A N 1
ATOM 1638 C CA . ALA A 1 215 ? -51.875 16.852 69.142 1.00 57.78 215 ALA A CA 1
ATOM 1639 C C . ALA A 1 215 ? -52.262 16.541 70.607 1.00 57.78 215 ALA A C 1
ATOM 1641 O O . ALA A 1 215 ? -53.374 16.083 70.865 1.00 57.78 215 ALA A O 1
ATOM 1642 N N . LYS A 1 216 ? -51.374 16.791 71.580 1.00 57.88 216 LYS A N 1
ATOM 1643 C CA . LYS A 1 216 ? -51.652 16.632 73.020 1.00 57.88 216 LYS A CA 1
ATOM 1644 C C . LYS A 1 216 ? -51.490 17.952 73.778 1.00 57.88 216 LYS A C 1
ATOM 1646 O O . LYS A 1 216 ? -50.701 18.045 74.711 1.00 57.88 216 LYS A O 1
ATOM 1651 N N . GLN A 1 217 ? -52.254 18.976 73.411 1.00 61.97 217 GLN A N 1
ATOM 1652 C CA . GLN A 1 217 ? -52.572 20.043 74.363 1.00 61.97 217 GLN A CA 1
ATOM 1653 C C . GLN A 1 217 ? -54.051 19.926 74.744 1.00 61.97 217 GLN A C 1
ATOM 1655 O O . GLN A 1 217 ? -54.906 20.093 73.874 1.00 61.97 217 GLN A O 1
ATOM 1660 N N . PRO A 1 218 ? -54.373 19.572 76.004 1.00 60.12 218 PRO A N 1
ATOM 1661 C CA . PRO A 1 218 ? -55.751 19.567 76.465 1.00 60.12 218 PRO A CA 1
ATOM 1662 C C . PRO A 1 218 ? -56.271 21.009 76.490 1.00 60.12 218 PRO A C 1
ATOM 1664 O O . PRO A 1 218 ? -55.648 21.891 77.081 1.00 60.12 218 PRO A O 1
ATOM 1667 N N . LEU A 1 219 ? -57.392 21.235 75.802 1.00 64.19 219 LEU A N 1
ATOM 1668 C CA . LEU A 1 219 ? -58.169 22.469 75.900 1.00 64.19 219 LEU A CA 1
ATOM 1669 C C . LEU A 1 219 ? -58.639 22.672 77.358 1.00 64.19 219 LEU A C 1
ATOM 1671 O O . LEU A 1 219 ? -58.917 21.670 78.026 1.00 64.19 219 LEU A O 1
ATOM 1675 N N . PRO A 1 220 ? -58.677 23.930 77.838 1.00 64.75 220 PRO A N 1
ATOM 1676 C CA . PRO A 1 220 ? -58.960 24.286 79.230 1.00 64.75 220 PRO A CA 1
ATOM 1677 C C . PRO A 1 220 ? -60.397 23.990 79.671 1.00 64.75 220 PRO A C 1
ATOM 1679 O O . PRO A 1 220 ? -61.306 24.006 78.808 1.00 64.75 220 PRO A O 1
#

Foldseek 3Di:
DVVVVVVVLVVLLVVLPPDDPVVSLVVVVVSVVVVLVVVLVVVLVVQVVVVQFCPVDVSRHPVLVVLLSVLVSVLVVLVVVLVSVLVVLPDDQDDPVNWDKDPFAAPVVVVVDPPVFFPDWDWDQDPVRGTTIITTTDDDPVSCVVSVVSNVVSVVVSVVSVVVSVCVSVVSVVVVVVVVVVVVVVVVVVVVVVVVVVVVVVVVVVVVVVVPPPPPDDDD

Mean predicted aligned error: 15.08 Å

Solvent-accessible surface area (backbone atoms only — not comparable to full-atom values): 12602 Å² total; per-residue (Å²): 110,69,69,61,50,53,49,49,51,53,52,53,64,66,64,50,86,81,62,60,73,68,60,47,54,58,48,51,52,53,50,51,52,51,49,50,54,49,54,53,54,50,52,54,51,51,43,53,73,69,65,56,51,34,84,92,34,80,94,27,35,45,94,65,48,54,59,53,51,54,48,50,47,51,52,50,53,49,49,54,51,45,53,49,54,47,56,71,48,52,70,74,76,77,51,83,87,64,42,52,69,44,74,70,38,46,70,72,59,54,72,72,50,64,72,93,35,55,74,43,77,43,84,41,76,40,100,86,74,45,72,22,29,36,33,37,29,52,71,64,72,72,70,53,46,60,36,53,51,48,48,53,49,48,52,50,51,50,49,53,51,54,51,51,48,52,53,51,53,54,50,53,52,53,53,54,50,53,55,50,53,53,53,50,52,55,51,50,51,57,50,51,53,52,51,53,52,51,51,52,54,53,52,52,54,54,49,58,66,66,62,66,68,74,81,76,71,84,80,133

Nearest PDB structures (foldseek):
  6uvt-assembly1_A  TM=4.547E-01  e=9.932E-01  Homo sapiens
  7qeu-assembly1_A  TM=3.892E-01  e=2.716E+00  Homo sapiens
  7qev-assembly1_B  TM=4.906E-01  e=7.425E+00  Homo sapiens
  7qew-assembly1_G  TM=4.258E-01  e=5.774E+00  Homo sapiens